Protein AF-A0A957A654-F1 (afdb_monomer)

Foldseek 3Di:
DDPPDDDPVVVLVVVVVVVVVCCVPVVVVVCVPPNDPDPWDADLPGTDDPDDDVNNCVVPDCCQQPNADCDPLRLVHVDRCAVVVPDDQPEDADFFAALQVLLVVVVVCVVVPRQAYEFDEWLCVQQVHACPDPVNPPTARHGGYHDDDLVRLLNNCPPPQQLRHEYEYAHEQCQVVVVVSNQVSNVVVVDFLQSGAYEYANQQVCCVVFNVRHHDDPVVSLLSLLVQLLCCLPGRQNYQSHAQELARVVLRPDGLVVSLVSSVVSVVSSLVSNVVVVGDLLRSLLRHAYEHEDEPPNVVSSSSVSCSSNVQLCCCCVVVVHPRSSSSGHHYDYDYRPSPDD

Secondary structure (DSSP, 8-state):
----PPPHHHHHHHHHHHHHHHIIIIIHHHHTTS--SSS-EE-SSSEE-S---GGGGTT--IIIII--TTSTT-TT-SSSSGGGTSPPP----B--BSHHHHHHHHHHHHHTT--SEEEEB-HHHHHT--TTSGGGTTTTTTSSB---SHHHHHHHTTT--TTTS-EEEE--TTHHHHHHHHHHHHHHTT--TTT--EEE----HHIIIII----S-HHHHHHHHHHHHHHHHHH-TTEE-EEEESHHHHHTT--HHHHHHHHHHHHHHHHHHHHHTT--HHHHGGGEEEEEEE-S-HHHHHHHHHHHHHHHHHHHHHHH----HHHH--EEEEEE-GGG--

Structure (mmCIF, N/CA/C/O backbone):
data_AF-A0A957A654-F1
#
_entry.id   AF-A0A957A654-F1
#
loop_
_atom_site.group_PDB
_atom_site.id
_atom_site.type_symbol
_atom_site.label_atom_id
_atom_site.label_alt_id
_atom_site.label_comp_id
_atom_site.label_asym_id
_atom_site.label_entity_id
_atom_site.label_seq_id
_atom_site.pdbx_PDB_ins_code
_atom_site.Cartn_x
_atom_site.Cartn_y
_atom_site.Cartn_z
_atom_site.occupancy
_atom_site.B_iso_or_equiv
_atom_site.auth_seq_id
_atom_site.auth_comp_id
_atom_site.auth_asym_id
_atom_site.auth_atom_id
_atom_site.pdbx_PDB_model_num
ATOM 1 N N . MET A 1 1 ? 39.353 24.296 -34.343 1.00 39.38 1 MET A N 1
ATOM 2 C CA . MET A 1 1 ? 38.982 22.868 -34.296 1.00 39.38 1 MET A CA 1
ATOM 3 C C . MET A 1 1 ? 37.702 22.760 -33.491 1.00 39.38 1 MET A C 1
ATOM 5 O O . MET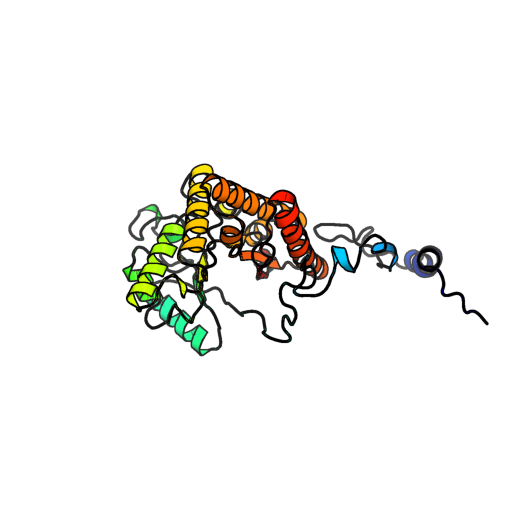 A 1 1 ? 37.747 22.714 -32.273 1.00 39.38 1 MET A O 1
ATOM 9 N N . THR A 1 2 ? 36.565 22.863 -34.168 1.00 38.88 2 THR A N 1
ATOM 10 C CA . THR A 1 2 ? 35.236 22.677 -33.587 1.00 38.88 2 THR A CA 1
ATOM 11 C C . THR A 1 2 ? 34.959 21.181 -33.550 1.00 38.88 2 THR A C 1
ATOM 13 O O . THR A 1 2 ? 34.620 20.579 -34.566 1.00 38.88 2 THR A O 1
ATOM 16 N N . THR A 1 3 ? 35.175 20.565 -32.391 1.00 43.47 3 THR A N 1
ATOM 17 C CA . THR A 1 3 ? 34.647 19.234 -32.091 1.00 43.47 3 THR A CA 1
ATOM 18 C C . THR A 1 3 ? 33.130 19.331 -32.166 1.00 43.47 3 THR A C 1
ATOM 20 O O . THR A 1 3 ? 32.486 19.929 -31.309 1.00 43.47 3 THR A O 1
ATOM 23 N N . THR A 1 4 ? 32.571 18.835 -33.262 1.00 50.03 4 THR A N 1
ATOM 24 C CA . THR A 1 4 ? 31.137 18.634 -33.412 1.00 50.03 4 THR A CA 1
ATOM 25 C C . THR A 1 4 ? 30.768 17.492 -32.480 1.00 50.03 4 THR A C 1
ATOM 27 O O . THR A 1 4 ? 31.005 16.329 -32.796 1.00 50.03 4 THR A O 1
ATOM 30 N N . GLU A 1 5 ? 30.253 17.820 -31.296 1.00 48.91 5 GLU A N 1
ATOM 31 C CA . GLU A 1 5 ? 29.549 16.828 -30.488 1.00 48.91 5 GLU A CA 1
ATOM 32 C C . GLU A 1 5 ? 28.456 16.202 -31.370 1.00 48.91 5 GLU A C 1
ATOM 34 O O . GLU A 1 5 ? 27.729 16.935 -32.062 1.00 48.91 5 GLU A O 1
ATOM 39 N N . PRO A 1 6 ? 28.369 14.863 -31.440 1.00 47.62 6 PRO A N 1
ATOM 40 C CA . PRO A 1 6 ? 27.338 14.223 -32.229 1.00 47.62 6 PRO A CA 1
ATOM 41 C C . PRO A 1 6 ? 25.979 14.668 -31.692 1.00 47.62 6 PRO A C 1
ATOM 43 O O . PRO A 1 6 ? 25.720 14.641 -30.491 1.00 47.62 6 PRO A O 1
ATOM 46 N N . ARG A 1 7 ? 25.096 15.110 -32.595 1.00 55.88 7 ARG A N 1
ATOM 47 C CA . ARG A 1 7 ? 23.704 15.384 -32.228 1.00 55.88 7 ARG A CA 1
ATOM 48 C C . ARG A 1 7 ? 23.108 14.091 -31.650 1.00 55.88 7 ARG A C 1
ATOM 50 O O . ARG A 1 7 ? 23.376 13.040 -32.230 1.00 55.88 7 ARG A O 1
ATOM 57 N N . PRO A 1 8 ? 22.255 14.150 -30.612 1.00 57.72 8 PRO A N 1
ATOM 58 C CA . PRO A 1 8 ? 21.739 12.967 -29.911 1.00 57.72 8 PRO A CA 1
ATOM 59 C C . PRO A 1 8 ? 21.150 11.872 -30.818 1.00 57.72 8 PRO A C 1
ATOM 61 O O . PRO A 1 8 ? 21.271 10.690 -30.516 1.00 57.72 8 PRO A O 1
ATOM 64 N N . GLY A 1 9 ? 20.561 12.244 -31.964 1.00 62.59 9 GLY A N 1
ATOM 65 C CA . GLY A 1 9 ? 20.041 11.281 -32.944 1.00 62.59 9 GLY A CA 1
ATOM 66 C C . GLY A 1 9 ? 21.114 10.398 -33.597 1.00 62.59 9 GLY A C 1
ATOM 67 O O . GLY A 1 9 ? 20.866 9.227 -33.842 1.00 62.59 9 GLY A O 1
ATOM 68 N N . ASN A 1 10 ? 22.326 10.920 -33.802 1.00 79.25 10 ASN A N 1
ATOM 69 C CA . ASN A 1 10 ? 23.420 10.194 -34.456 1.00 79.25 10 ASN A CA 1
ATOM 70 C C . ASN A 1 10 ? 24.033 9.117 -33.537 1.00 79.25 10 ASN A C 1
ATOM 72 O O . ASN A 1 10 ? 24.479 8.074 -34.000 1.00 79.25 10 ASN A O 1
ATOM 76 N N . GLU A 1 11 ? 24.039 9.343 -32.220 1.00 89.81 11 GLU A N 1
ATOM 77 C CA . GLU A 1 11 ? 24.553 8.360 -31.257 1.00 89.81 11 GLU A CA 1
ATOM 78 C C . GLU A 1 11 ? 23.588 7.180 -31.075 1.00 89.81 11 GLU A C 1
ATOM 80 O O . GLU A 1 11 ? 24.022 6.031 -31.079 1.00 89.81 11 GLU A O 1
ATOM 85 N N . LEU A 1 12 ? 22.278 7.440 -30.983 1.00 92.38 12 LEU A N 1
ATOM 86 C CA . LEU A 1 12 ? 21.272 6.377 -30.878 1.00 92.38 12 LEU A CA 1
ATOM 87 C C . LEU A 1 12 ? 21.239 5.487 -32.127 1.00 92.38 12 LEU A C 1
ATOM 89 O O . LEU A 1 12 ? 21.164 4.267 -32.002 1.00 92.38 12 LEU A O 1
ATOM 93 N N . GLU A 1 13 ? 21.350 6.076 -33.319 1.00 93.19 13 GLU A N 1
ATOM 94 C CA . GLU A 1 13 ? 21.457 5.322 -34.574 1.00 93.19 13 GLU A CA 1
ATOM 95 C C . GLU A 1 13 ? 22.725 4.454 -34.612 1.00 93.19 13 GLU A C 1
ATOM 97 O O . GLU A 1 13 ? 22.664 3.283 -34.995 1.00 93.19 13 GLU A O 1
ATOM 102 N N . ALA A 1 14 ? 23.866 4.986 -34.159 1.00 94.81 14 ALA A N 1
ATOM 103 C CA . ALA A 1 14 ? 25.113 4.228 -34.074 1.00 94.81 14 ALA A CA 1
ATOM 104 C C . ALA A 1 14 ? 25.025 3.061 -33.074 1.00 94.81 14 ALA A C 1
ATOM 106 O O . ALA A 1 14 ? 25.512 1.967 -33.364 1.00 94.81 14 ALA A O 1
ATOM 107 N N . ILE A 1 15 ? 24.378 3.269 -31.920 1.00 95.94 15 ILE A N 1
ATOM 108 C CA . ILE A 1 15 ? 24.124 2.216 -30.926 1.00 95.94 15 ILE A CA 1
ATOM 109 C C . ILE A 1 15 ? 23.234 1.124 -31.520 1.00 95.94 15 ILE A C 1
ATOM 111 O O . ILE A 1 15 ? 23.585 -0.049 -31.410 1.00 95.94 15 ILE A O 1
ATOM 115 N N . ALA A 1 16 ? 22.138 1.493 -32.187 1.00 94.38 16 ALA A N 1
ATOM 116 C CA . ALA A 1 16 ? 21.227 0.534 -32.808 1.00 94.38 16 ALA A CA 1
ATOM 117 C C . ALA A 1 16 ? 21.938 -0.308 -33.883 1.00 94.38 16 ALA A C 1
ATOM 119 O O . ALA A 1 16 ? 21.802 -1.532 -33.917 1.00 94.38 16 ALA A O 1
ATOM 120 N N . ALA A 1 17 ? 22.770 0.323 -34.720 1.00 95.88 17 ALA A N 1
ATOM 121 C CA . ALA A 1 17 ? 23.569 -0.381 -35.722 1.00 95.88 17 ALA A CA 1
ATOM 122 C C . ALA A 1 17 ? 24.593 -1.339 -35.086 1.00 95.88 17 ALA A C 1
ATOM 124 O O . ALA A 1 17 ? 24.733 -2.480 -35.529 1.00 95.88 17 ALA A O 1
ATOM 125 N N . ALA A 1 18 ? 25.285 -0.907 -34.027 1.00 96.88 18 ALA A N 1
ATOM 126 C CA . ALA A 1 18 ? 26.242 -1.744 -33.306 1.00 96.88 18 ALA A CA 1
ATOM 127 C C . ALA A 1 18 ? 25.560 -2.919 -32.580 1.00 96.88 18 ALA A C 1
ATOM 129 O O . ALA A 1 18 ? 26.094 -4.029 -32.570 1.00 96.88 18 ALA A O 1
ATOM 130 N N . HIS A 1 19 ? 24.376 -2.692 -32.005 1.00 96.81 19 HIS A N 1
ATOM 131 C CA . HIS A 1 19 ? 23.562 -3.721 -31.363 1.00 96.81 19 HIS A CA 1
ATOM 132 C C . HIS A 1 19 ? 23.132 -4.793 -32.376 1.00 96.81 19 HIS A C 1
ATOM 134 O O . HIS A 1 19 ? 23.358 -5.980 -32.137 1.00 96.81 19 HIS A O 1
ATOM 140 N N . GLN A 1 20 ? 22.628 -4.382 -33.545 1.00 97.12 20 GLN A N 1
ATOM 141 C CA . GLN A 1 20 ? 22.274 -5.302 -34.629 1.00 97.12 20 GLN A CA 1
ATOM 142 C C . GLN A 1 20 ? 23.495 -6.084 -35.137 1.00 97.12 20 GLN A C 1
ATOM 144 O O . GLN A 1 20 ? 23.440 -7.304 -35.276 1.00 97.12 20 GLN A O 1
ATOM 149 N N . GLN A 1 21 ? 24.634 -5.414 -35.339 1.00 98.00 21 GLN A N 1
ATOM 150 C CA . GLN A 1 21 ? 25.871 -6.085 -35.744 1.00 98.00 21 GLN A CA 1
ATOM 151 C C . GLN A 1 21 ? 26.318 -7.135 -34.716 1.00 98.00 21 GLN A C 1
ATOM 153 O O . GLN A 1 21 ? 26.810 -8.200 -35.092 1.00 98.00 21 GLN A O 1
ATOM 158 N N . TRP A 1 22 ? 26.176 -6.856 -33.420 1.00 98.06 22 TRP A N 1
ATOM 159 C CA . TRP A 1 22 ? 26.502 -7.803 -32.354 1.00 98.06 22 TRP A CA 1
ATOM 160 C C . TRP A 1 22 ? 25.575 -9.030 -32.357 1.00 98.06 22 TRP A C 1
ATOM 162 O O . TRP A 1 22 ? 26.076 -10.153 -32.222 1.00 98.06 22 TRP A O 1
ATOM 172 N N . GLU A 1 23 ? 24.270 -8.835 -32.575 1.00 97.50 23 GLU A N 1
ATOM 173 C CA . GLU A 1 23 ? 23.291 -9.921 -32.745 1.00 97.50 23 GLU A CA 1
ATOM 174 C C . GLU A 1 23 ? 23.656 -10.816 -33.947 1.00 97.50 23 GLU A C 1
ATOM 176 O O . GLU A 1 23 ? 23.803 -12.036 -33.810 1.00 97.50 23 GLU A O 1
ATOM 181 N N . ASP A 1 24 ? 23.932 -10.210 -35.105 1.00 97.94 24 ASP A N 1
ATOM 182 C CA . ASP A 1 24 ? 24.222 -10.929 -36.354 1.00 97.94 24 ASP A CA 1
ATOM 183 C C . ASP A 1 24 ? 25.589 -11.633 -36.363 1.00 97.94 24 ASP A C 1
ATOM 185 O O . ASP A 1 24 ? 25.839 -12.520 -37.184 1.00 97.94 24 ASP A O 1
ATOM 189 N N . THR A 1 25 ? 26.498 -11.251 -35.462 1.00 97.88 25 THR A N 1
ATOM 190 C CA . THR A 1 25 ? 27.862 -11.795 -35.414 1.00 97.88 25 THR A CA 1
ATOM 191 C C . THR A 1 25 ? 28.108 -12.622 -34.158 1.00 97.88 25 THR A C 1
ATOM 193 O O . THR A 1 25 ? 28.104 -13.855 -34.201 1.00 97.88 25 THR A O 1
ATOM 196 N N . ALA A 1 26 ? 28.361 -11.964 -33.029 1.00 97.44 26 ALA A N 1
ATOM 197 C CA . ALA A 1 26 ? 28.778 -12.607 -31.794 1.00 97.44 26 ALA A CA 1
ATOM 198 C C . ALA A 1 26 ? 27.686 -13.531 -31.242 1.00 97.44 26 ALA A C 1
ATOM 200 O O . ALA A 1 26 ? 27.992 -14.668 -30.875 1.00 97.44 26 ALA A O 1
ATOM 201 N N . VAL A 1 27 ? 26.429 -13.075 -31.226 1.00 97.31 27 VAL A N 1
ATOM 202 C CA . VAL A 1 27 ? 25.304 -13.867 -30.712 1.00 97.31 27 VAL A CA 1
ATOM 203 C C . VAL A 1 27 ? 24.992 -15.031 -31.647 1.00 97.31 27 VAL A C 1
ATOM 205 O O . VAL A 1 27 ? 25.008 -16.177 -31.196 1.00 97.31 27 VAL A O 1
ATOM 208 N N . ALA A 1 28 ? 24.801 -14.777 -32.946 1.00 97.44 28 ALA A N 1
ATOM 209 C CA . ALA A 1 28 ? 24.524 -15.822 -33.934 1.00 97.44 28 ALA A CA 1
ATOM 210 C C . ALA A 1 28 ? 25.573 -16.952 -33.914 1.00 97.44 28 ALA A C 1
ATOM 212 O O . ALA A 1 28 ? 25.223 -18.137 -33.923 1.00 97.44 28 ALA A O 1
ATOM 213 N N . LYS A 1 29 ? 26.865 -16.606 -33.795 1.00 97.88 29 LYS A N 1
ATOM 214 C CA . LYS A 1 29 ? 27.962 -17.582 -33.675 1.00 97.88 29 LYS A CA 1
ATOM 215 C C . LYS A 1 29 ? 27.817 -18.486 -32.448 1.00 97.88 29 LYS A C 1
ATOM 217 O O . LYS A 1 29 ? 28.121 -19.676 -32.533 1.00 97.88 29 LYS A O 1
ATOM 222 N N . VAL A 1 30 ? 27.404 -17.936 -31.306 1.00 97.50 30 VAL A N 1
ATOM 223 C CA . VAL A 1 30 ? 27.207 -18.715 -30.075 1.00 97.50 30 VAL A CA 1
ATOM 224 C C . VAL A 1 30 ? 25.945 -19.565 -30.178 1.00 97.50 30 VAL A C 1
ATOM 226 O O . VAL A 1 30 ? 26.021 -20.759 -29.893 1.00 97.50 30 VAL A O 1
ATOM 229 N N . LEU A 1 31 ? 24.829 -19.002 -30.652 1.00 97.31 31 LEU A N 1
ATOM 230 C CA . LEU A 1 31 ? 23.548 -19.706 -30.788 1.00 97.31 31 LEU A CA 1
ATOM 231 C C . LEU A 1 31 ? 23.626 -20.916 -31.724 1.00 97.31 31 LEU A C 1
ATOM 233 O O . LEU A 1 31 ? 22.998 -21.936 -31.448 1.00 97.31 31 LEU A O 1
ATOM 237 N N . ALA A 1 32 ? 24.444 -20.846 -32.779 1.00 96.75 32 ALA A N 1
ATOM 238 C CA . ALA A 1 32 ? 24.682 -21.974 -33.682 1.00 96.75 32 ALA A CA 1
ATOM 239 C C . ALA A 1 32 ? 25.312 -23.195 -32.982 1.00 96.75 32 ALA A C 1
ATOM 241 O O . ALA A 1 32 ? 25.159 -24.323 -33.447 1.00 96.75 32 ALA A O 1
ATOM 242 N N . ARG A 1 33 ? 26.031 -22.982 -31.871 1.00 97.44 33 ARG A N 1
ATOM 243 C CA . ARG A 1 33 ? 26.665 -24.049 -31.083 1.00 97.44 33 ARG A CA 1
ATOM 244 C C . ARG A 1 33 ? 25.883 -24.388 -29.816 1.00 97.44 33 ARG A C 1
ATOM 246 O O . ARG A 1 33 ? 25.818 -25.555 -29.438 1.00 97.44 33 ARG A O 1
ATOM 253 N N . PHE A 1 34 ? 25.334 -23.378 -29.152 1.00 97.00 34 PHE A N 1
ATOM 254 C CA . PHE A 1 34 ? 24.625 -23.485 -27.884 1.00 97.00 34 PHE A CA 1
ATOM 255 C C . PHE A 1 34 ? 23.354 -22.629 -27.949 1.00 97.00 34 PHE A C 1
ATOM 257 O O . PHE A 1 34 ? 23.431 -21.421 -27.709 1.00 97.00 34 PHE A O 1
ATOM 264 N N . PRO A 1 35 ? 22.191 -23.221 -28.277 1.00 95.94 35 PRO A N 1
ATOM 265 C CA . PRO A 1 35 ? 20.940 -22.480 -28.274 1.00 95.94 35 PRO A CA 1
ATOM 266 C C . PRO A 1 35 ? 20.588 -22.022 -26.856 1.00 95.94 35 PRO A C 1
ATOM 268 O O . PRO A 1 35 ? 20.995 -22.622 -25.855 1.00 95.94 35 PRO A O 1
ATOM 271 N N . GLU A 1 36 ? 19.798 -20.958 -26.764 1.00 97.12 36 GLU A N 1
ATOM 272 C CA . GLU A 1 36 ? 19.261 -20.512 -25.485 1.00 97.12 36 GLU A CA 1
ATOM 273 C C . GLU A 1 36 ? 18.302 -21.542 -24.881 1.00 97.12 36 GLU A C 1
ATOM 275 O O . GLU A 1 36 ? 17.656 -22.330 -25.569 1.00 97.12 36 GLU A O 1
ATOM 280 N N . ARG A 1 37 ? 18.180 -21.507 -23.550 1.00 97.44 37 ARG A N 1
ATOM 281 C CA . ARG A 1 37 ? 17.336 -22.444 -22.787 1.00 97.44 37 ARG A CA 1
ATOM 282 C C . ARG A 1 37 ? 15.846 -22.329 -23.115 1.00 97.44 37 ARG A C 1
ATOM 284 O O . ARG A 1 37 ? 15.086 -23.243 -22.812 1.00 97.44 37 ARG A O 1
ATOM 291 N N . LYS A 1 38 ? 15.423 -21.185 -23.650 1.00 96.38 38 LYS A N 1
ATOM 292 C CA . LYS A 1 38 ? 14.058 -20.894 -24.083 1.00 96.38 38 LYS A CA 1
ATOM 293 C C . LYS A 1 38 ? 14.133 -20.060 -25.353 1.00 96.38 38 LYS A C 1
ATOM 295 O O . LYS A 1 38 ? 15.051 -19.261 -25.490 1.00 96.38 38 LYS A O 1
ATOM 300 N N . ALA A 1 39 ? 13.140 -20.209 -26.227 1.00 92.31 39 ALA A N 1
ATOM 301 C CA . ALA A 1 39 ? 12.992 -19.343 -27.396 1.00 92.31 39 ALA A CA 1
ATOM 302 C C . ALA A 1 39 ? 12.662 -17.890 -27.003 1.00 92.31 39 ALA A C 1
ATOM 304 O O . ALA A 1 39 ? 13.026 -16.960 -27.711 1.00 92.31 39 ALA A O 1
ATOM 305 N N . GLN A 1 40 ? 11.990 -17.706 -25.863 1.00 93.62 40 GLN A N 1
ATOM 306 C CA . GLN A 1 40 ? 11.603 -16.409 -25.324 1.00 93.62 40 GLN A CA 1
ATOM 307 C C . GLN A 1 40 ? 11.723 -16.428 -23.799 1.00 93.62 40 GLN A C 1
ATOM 309 O O . GLN A 1 40 ? 11.351 -17.402 -23.135 1.00 93.62 40 GLN A O 1
ATOM 314 N N . PHE A 1 41 ? 12.276 -15.354 -23.244 1.00 95.06 41 PHE A N 1
ATOM 315 C CA . PHE A 1 41 ? 12.309 -15.109 -21.807 1.00 95.06 41 PHE A CA 1
ATOM 316 C C . PHE A 1 41 ? 11.233 -14.084 -21.471 1.00 95.06 41 PHE A C 1
ATOM 318 O O . PHE A 1 41 ? 11.071 -13.103 -22.187 1.00 95.06 41 PHE A O 1
ATOM 325 N N . GLU A 1 42 ? 10.486 -14.311 -20.395 1.00 92.19 42 GLU A N 1
ATOM 326 C CA . GLU A 1 42 ? 9.331 -13.487 -20.035 1.00 92.19 42 GLU A CA 1
ATOM 327 C C . GLU A 1 42 ? 9.302 -13.254 -18.526 1.00 92.19 42 GLU A C 1
ATOM 329 O O . GLU A 1 42 ? 9.717 -14.115 -17.741 1.00 92.19 42 GLU A O 1
ATOM 334 N N . SER A 1 43 ? 8.821 -12.078 -18.129 1.00 88.81 43 SER A N 1
ATOM 335 C CA . SER A 1 43 ? 8.314 -11.830 -16.781 1.00 88.81 43 SER A CA 1
ATOM 336 C C . SER A 1 43 ? 6.810 -12.118 -16.736 1.00 88.81 43 SER A C 1
ATOM 338 O O . SER A 1 43 ? 6.222 -12.510 -17.743 1.00 88.81 43 SER A O 1
ATOM 340 N N . SER A 1 44 ? 6.153 -11.890 -15.593 1.00 85.62 44 SER A N 1
ATOM 341 C CA . SER A 1 44 ? 4.696 -12.072 -15.510 1.00 85.62 44 SER A CA 1
ATOM 342 C C . SER A 1 44 ? 3.890 -11.038 -16.314 1.00 85.62 44 SER A C 1
ATOM 344 O O . SER A 1 44 ? 2.691 -11.221 -16.508 1.00 85.62 44 SER A O 1
ATOM 346 N N . SER A 1 45 ? 4.531 -9.961 -16.781 1.00 84.00 45 SER A N 1
ATOM 347 C CA . SER A 1 45 ? 3.878 -8.846 -17.482 1.00 84.00 45 SER A CA 1
ATOM 348 C C . SER A 1 45 ? 4.363 -8.626 -18.913 1.00 84.00 45 SER A C 1
ATOM 350 O O . SER A 1 45 ? 3.628 -8.019 -19.688 1.00 84.00 45 SER A O 1
ATOM 352 N N . ALA A 1 46 ? 5.587 -9.037 -19.270 1.00 86.62 46 ALA A N 1
ATOM 353 C CA . ALA A 1 46 ? 6.129 -8.773 -20.602 1.00 86.62 46 ALA A CA 1
ATOM 354 C C . ALA A 1 46 ? 7.291 -9.703 -21.006 1.00 86.62 46 ALA A C 1
ATOM 356 O O . ALA A 1 46 ? 8.082 -10.124 -20.150 1.00 86.62 46 ALA A O 1
ATOM 357 N N . PRO A 1 47 ? 7.479 -9.931 -22.320 1.00 92.50 47 PRO A N 1
ATOM 358 C CA . PRO A 1 47 ? 8.713 -10.488 -22.866 1.00 92.50 47 PRO A CA 1
ATOM 359 C C . PRO A 1 47 ? 9.944 -9.654 -22.494 1.00 92.50 47 PRO A C 1
ATOM 361 O O . PRO A 1 47 ? 9.878 -8.428 -22.414 1.00 92.50 47 PRO A O 1
ATOM 364 N N . GLN A 1 48 ? 11.074 -10.325 -22.288 1.00 94.25 48 GLN A N 1
ATOM 365 C CA . GLN A 1 48 ? 12.352 -9.725 -21.913 1.00 94.25 48 GLN A CA 1
ATOM 366 C C . GLN A 1 48 ? 13.358 -9.875 -23.054 1.00 94.25 48 GLN A C 1
ATOM 368 O O . GLN A 1 48 ? 13.565 -10.976 -23.568 1.00 94.25 48 GLN A O 1
ATOM 373 N N . LYS A 1 49 ? 14.004 -8.767 -23.433 1.00 95.12 49 LYS A N 1
ATOM 374 C CA . LYS A 1 49 ? 15.109 -8.785 -24.401 1.00 95.12 49 LYS A CA 1
ATOM 375 C C . LYS A 1 49 ? 16.362 -9.400 -23.774 1.00 95.12 49 LYS A C 1
ATOM 377 O O . LYS A 1 49 ? 16.537 -9.371 -22.556 1.00 95.12 49 LYS A O 1
ATOM 382 N N . ARG A 1 50 ? 17.267 -9.904 -24.618 1.00 95.06 50 ARG A N 1
ATOM 383 C CA . ARG A 1 50 ? 18.591 -10.386 -24.192 1.00 95.06 50 ARG A CA 1
ATOM 384 C C . ARG A 1 50 ? 19.418 -9.278 -23.539 1.00 95.06 50 ARG A C 1
ATOM 386 O O . ARG A 1 50 ? 20.069 -9.513 -22.524 1.00 95.06 50 ARG A O 1
ATOM 393 N N . VAL A 1 51 ? 19.376 -8.082 -24.120 1.00 95.94 51 VAL A N 1
ATOM 394 C CA . VAL A 1 51 ? 20.030 -6.873 -23.621 1.00 95.94 51 VAL A CA 1
ATOM 395 C C . VAL A 1 51 ? 19.127 -5.668 -23.881 1.00 95.94 51 VAL A C 1
ATOM 397 O O . VAL A 1 51 ? 18.376 -5.657 -24.856 1.00 95.94 51 VAL A O 1
ATOM 400 N N . TYR A 1 52 ? 19.185 -4.686 -22.983 1.00 96.06 52 TYR A N 1
ATOM 401 C CA . TYR A 1 52 ? 18.550 -3.383 -23.162 1.00 96.06 52 TYR A CA 1
ATOM 402 C C . TYR A 1 52 ? 19.638 -2.327 -23.380 1.00 96.06 52 TYR A C 1
ATOM 404 O O . TYR A 1 52 ? 20.637 -2.316 -22.654 1.00 96.06 52 TYR A O 1
ATOM 412 N N . THR A 1 53 ? 19.451 -1.447 -24.358 1.00 96.25 53 THR A N 1
ATOM 413 C CA . THR A 1 53 ? 20.377 -0.364 -24.720 1.00 96.25 53 THR A CA 1
ATOM 414 C C . THR A 1 53 ? 19.696 1.001 -24.524 1.00 96.25 53 THR A C 1
ATOM 416 O O . THR A 1 53 ? 18.498 1.064 -24.230 1.00 96.25 53 THR A O 1
ATOM 419 N N . PRO A 1 54 ? 20.414 2.131 -24.673 1.00 95.56 54 PRO A N 1
ATOM 420 C CA . PRO A 1 54 ? 19.790 3.454 -24.671 1.00 95.56 54 PRO A CA 1
ATOM 421 C C . PRO A 1 54 ? 18.610 3.611 -25.649 1.00 95.56 54 PRO A C 1
ATOM 423 O O . PRO A 1 54 ? 17.704 4.395 -25.359 1.00 95.56 54 PRO A O 1
ATOM 426 N N . GLU A 1 55 ? 18.564 2.835 -26.743 1.00 93.75 55 GLU A N 1
ATOM 427 C CA . GLU A 1 55 ? 17.452 2.834 -27.709 1.00 93.75 55 GLU A CA 1
ATOM 428 C C . GLU A 1 55 ? 16.107 2.490 -27.048 1.00 93.75 55 GLU A C 1
ATOM 430 O O . GLU A 1 55 ? 15.082 3.098 -27.355 1.00 93.75 55 GLU A O 1
ATOM 435 N N . ASP A 1 56 ? 16.119 1.593 -26.058 1.00 94.81 56 ASP A N 1
ATOM 436 C CA . ASP A 1 56 ? 14.924 1.097 -25.370 1.00 94.81 56 ASP A CA 1
ATOM 437 C C . ASP A 1 56 ? 14.280 2.139 -24.457 1.00 94.81 56 ASP A C 1
ATOM 439 O O . ASP A 1 56 ? 13.148 1.979 -23.998 1.00 94.81 56 ASP A O 1
ATOM 443 N N . THR A 1 57 ? 15.009 3.216 -24.174 1.00 94.56 57 THR A N 1
ATOM 444 C CA . THR A 1 57 ? 14.552 4.322 -23.332 1.00 94.56 57 THR A CA 1
ATOM 445 C C . THR A 1 57 ? 14.540 5.657 -24.066 1.00 94.56 57 THR A C 1
ATOM 447 O O . THR A 1 57 ? 14.295 6.682 -23.438 1.00 94.56 57 THR A O 1
ATOM 450 N N . ALA A 1 58 ? 14.753 5.662 -25.387 1.00 92.75 58 ALA A N 1
ATOM 451 C CA . ALA A 1 58 ? 14.863 6.885 -26.182 1.00 92.75 58 ALA A CA 1
ATOM 452 C C . ALA A 1 58 ? 13.601 7.767 -26.122 1.00 92.75 58 ALA A C 1
ATOM 454 O O . ALA A 1 58 ? 13.695 8.988 -26.213 1.00 92.75 58 ALA A O 1
ATOM 455 N N . SER A 1 59 ? 12.424 7.163 -25.930 1.00 92.69 59 SER A N 1
ATOM 456 C CA . SER A 1 59 ? 11.152 7.882 -25.788 1.00 92.69 59 SER A CA 1
ATOM 457 C C . SER A 1 59 ? 10.845 8.339 -24.357 1.00 92.69 59 SER A C 1
ATOM 459 O O . SER A 1 59 ? 9.789 8.921 -24.128 1.00 92.69 59 SER A O 1
ATOM 461 N N . VAL A 1 60 ? 11.698 8.029 -23.375 1.00 94.44 60 VAL A N 1
ATOM 462 C CA . VAL A 1 60 ? 11.466 8.366 -21.965 1.00 94.44 60 VAL A CA 1
ATOM 463 C C . VAL A 1 60 ? 12.077 9.727 -21.657 1.00 94.44 60 VAL A C 1
ATOM 465 O O . VAL A 1 60 ? 13.295 9.903 -21.697 1.00 94.44 60 VAL A O 1
ATOM 468 N N . SER A 1 61 ? 11.240 10.685 -21.269 1.00 95.81 61 SER A N 1
ATOM 469 C CA . SER A 1 61 ? 11.691 12.012 -20.858 1.00 95.81 61 SER A CA 1
ATOM 470 C C . SER A 1 61 ? 12.245 11.948 -19.437 1.00 95.81 61 SER A C 1
ATOM 472 O O . SER A 1 61 ? 11.508 11.708 -18.478 1.00 95.81 61 SER A O 1
ATOM 474 N N . TYR A 1 62 ? 13.557 12.152 -19.255 1.00 95.69 62 TYR A N 1
ATOM 475 C CA . TYR A 1 62 ? 14.149 12.057 -17.915 1.00 95.69 62 TYR A CA 1
ATOM 476 C C . TYR A 1 62 ? 13.499 13.046 -16.944 1.00 95.69 62 TYR A C 1
ATOM 478 O O . TYR A 1 62 ? 13.168 12.660 -15.828 1.00 95.69 62 TYR A O 1
ATOM 486 N N . LEU A 1 63 ? 13.286 14.301 -17.347 1.00 96.62 63 LEU A N 1
ATOM 487 C CA . LEU A 1 63 ? 12.739 15.321 -16.450 1.00 96.62 63 LEU A CA 1
ATOM 488 C C . LEU A 1 63 ? 11.239 15.136 -16.176 1.00 96.62 63 LEU A C 1
ATOM 490 O O . LEU A 1 63 ? 10.808 15.410 -15.060 1.00 96.62 63 LEU A O 1
ATOM 494 N N . GLU A 1 64 ? 10.458 14.629 -17.134 1.00 95.44 64 GLU A N 1
ATOM 495 C CA . GLU A 1 64 ? 8.994 14.529 -16.996 1.00 95.44 64 GLU A CA 1
ATOM 496 C C . GLU A 1 64 ? 8.518 13.154 -16.496 1.00 95.44 64 GLU A C 1
ATOM 498 O O . GLU A 1 64 ? 7.512 13.053 -15.788 1.00 95.44 64 GLU A O 1
ATOM 503 N N . ASP A 1 65 ? 9.222 12.075 -16.852 1.00 96.00 65 ASP A N 1
ATOM 504 C CA . ASP A 1 65 ? 8.816 10.699 -16.550 1.00 96.00 65 ASP A CA 1
ATOM 505 C C . ASP A 1 65 ? 9.627 10.060 -15.418 1.00 96.00 65 ASP A C 1
ATOM 507 O O . ASP A 1 65 ? 9.165 9.095 -14.798 1.00 96.00 65 ASP A O 1
ATOM 511 N N . ILE A 1 66 ? 10.850 10.527 -15.155 1.00 97.44 66 ILE A N 1
ATOM 512 C CA . ILE A 1 66 ? 11.746 9.939 -14.146 1.00 97.44 66 ILE A CA 1
ATOM 513 C C . ILE A 1 66 ? 11.942 10.903 -12.972 1.00 97.44 66 ILE A C 1
ATOM 515 O O . ILE A 1 66 ? 11.642 10.541 -11.833 1.00 97.44 66 ILE A O 1
ATOM 519 N N . GLY A 1 67 ? 12.433 12.106 -13.250 1.00 96.62 67 GLY A N 1
ATOM 520 C CA . GLY A 1 67 ? 12.671 13.176 -12.293 1.00 96.62 67 GLY A CA 1
ATOM 521 C C . GLY A 1 67 ? 13.667 12.828 -11.184 1.00 96.62 67 GLY A C 1
ATOM 522 O O . GLY A 1 67 ? 14.465 11.883 -11.260 1.00 96.62 67 GLY A O 1
ATOM 523 N N . PHE A 1 68 ? 13.597 13.616 -10.114 1.00 98.31 68 PHE A N 1
ATOM 524 C CA . PHE A 1 68 ? 14.372 13.441 -8.888 1.00 98.31 68 PHE A CA 1
ATOM 525 C C . PHE A 1 68 ? 13.485 12.886 -7.758 1.00 98.31 68 PHE A C 1
ATOM 527 O O . PHE A 1 68 ? 12.269 13.086 -7.767 1.00 98.31 68 PHE A O 1
ATOM 534 N N . PRO A 1 69 ? 14.049 12.151 -6.781 1.00 98.19 69 PRO A N 1
ATOM 535 C CA . PRO A 1 69 ? 13.270 11.665 -5.643 1.00 98.19 69 PRO A CA 1
ATOM 536 C C . PRO A 1 69 ? 12.668 12.838 -4.850 1.00 98.19 69 PRO A C 1
ATOM 538 O O . PRO A 1 69 ? 13.300 13.880 -4.690 1.00 98.19 69 PRO A O 1
ATOM 541 N N . GLY A 1 70 ? 11.438 12.673 -4.360 1.00 97.56 70 GLY A N 1
ATOM 542 C CA . GLY A 1 70 ? 10.691 13.727 -3.665 1.00 97.56 70 GLY A CA 1
ATOM 543 C C . GLY A 1 70 ? 10.020 14.760 -4.577 1.00 97.56 70 GLY A C 1
ATOM 544 O O . GLY A 1 70 ? 9.371 15.667 -4.067 1.00 97.56 70 GLY A O 1
ATOM 545 N N . GLN A 1 71 ? 10.136 14.627 -5.902 1.00 97.75 71 GLN A N 1
ATOM 546 C CA . GLN A 1 71 ? 9.492 15.510 -6.878 1.00 97.75 71 GLN A CA 1
ATOM 547 C C . GLN A 1 71 ? 8.528 14.728 -7.764 1.00 97.75 71 GLN A C 1
ATOM 549 O O . GLN A 1 71 ? 8.756 13.549 -8.032 1.00 97.75 71 GLN A O 1
ATOM 554 N N . PHE A 1 72 ? 7.468 15.389 -8.232 1.00 97.81 72 PHE A N 1
ATOM 555 C CA . PHE A 1 72 ? 6.542 14.829 -9.215 1.00 97.81 72 PHE A CA 1
ATOM 556 C C . PHE A 1 72 ? 7.307 14.333 -10.465 1.00 97.81 72 PHE A C 1
ATOM 558 O O . PHE A 1 72 ? 8.230 15.022 -10.900 1.00 97.81 72 PHE A O 1
ATOM 565 N N . PRO A 1 73 ? 6.973 13.161 -11.049 1.00 97.81 73 PRO A N 1
ATOM 566 C CA . PRO A 1 73 ? 5.888 12.237 -10.690 1.00 97.81 73 PRO A CA 1
ATOM 567 C C . PRO A 1 73 ? 6.325 11.123 -9.709 1.00 97.81 73 PRO A C 1
ATOM 569 O O . PRO A 1 73 ? 5.790 10.019 -9.709 1.00 97.81 73 PRO A O 1
ATOM 572 N N . PHE A 1 74 ? 7.331 11.379 -8.872 1.00 98.44 74 PHE A N 1
ATOM 573 C CA . PHE A 1 74 ? 7.798 10.522 -7.772 1.00 98.44 74 PHE A CA 1
ATOM 574 C C . PHE A 1 74 ? 8.318 9.135 -8.184 1.00 98.44 74 PHE A C 1
ATOM 576 O O . PHE A 1 74 ? 8.476 8.244 -7.341 1.00 98.44 74 PHE A O 1
ATOM 583 N N . THR A 1 75 ? 8.660 8.932 -9.461 1.00 98.62 75 THR A N 1
ATOM 584 C CA . THR A 1 75 ? 9.161 7.653 -9.996 1.00 98.62 75 THR A CA 1
ATOM 585 C C . THR A 1 75 ? 10.336 7.115 -9.169 1.00 98.62 75 THR A C 1
ATOM 587 O O . THR A 1 75 ? 10.382 5.928 -8.821 1.00 98.62 75 THR A O 1
ATOM 590 N N . ARG A 1 76 ? 11.268 7.998 -8.779 1.00 98.38 76 ARG A N 1
ATOM 591 C CA . ARG A 1 76 ? 12.469 7.660 -7.989 1.00 98.38 76 ARG A CA 1
ATOM 592 C C . ARG A 1 76 ? 12.253 7.589 -6.471 1.00 98.38 76 ARG A C 1
ATOM 594 O O . ARG A 1 76 ? 13.189 7.235 -5.762 1.00 98.38 76 ARG A O 1
ATOM 601 N N . GLY A 1 77 ? 11.047 7.872 -5.980 1.00 97.88 77 GLY A N 1
ATOM 602 C CA . GLY A 1 77 ? 10.703 7.858 -4.556 1.00 97.88 77 GLY A CA 1
ATOM 603 C C . GLY A 1 77 ? 9.973 9.128 -4.123 1.00 97.88 77 GLY A C 1
ATOM 604 O O . GLY A 1 77 ? 10.104 10.172 -4.758 1.00 97.88 77 GLY A O 1
ATOM 605 N N . VAL A 1 78 ? 9.203 9.036 -3.036 1.00 96.75 78 VAL A N 1
ATOM 606 C CA . VAL A 1 78 ? 8.384 10.148 -2.510 1.00 96.75 78 VAL A CA 1
ATOM 607 C C . VAL A 1 78 ? 9.134 11.056 -1.529 1.00 96.75 78 VAL A C 1
ATOM 609 O O . VAL A 1 78 ? 8.636 12.120 -1.194 1.00 96.75 78 VAL A O 1
ATOM 612 N N . GLN A 1 79 ? 10.327 10.658 -1.074 1.00 97.12 79 GLN A N 1
ATOM 613 C CA . GLN A 1 79 ? 11.182 11.455 -0.187 1.00 97.12 79 GLN A CA 1
ATOM 614 C C . GLN A 1 79 ? 12.492 11.808 -0.898 1.00 97.12 79 GLN A C 1
ATOM 616 O O . GLN A 1 79 ? 13.045 10.939 -1.566 1.00 97.12 79 GLN A O 1
ATOM 621 N N . PRO A 1 80 ? 13.048 13.018 -0.728 1.00 97.56 80 PRO A N 1
ATOM 622 C CA . PRO A 1 80 ? 14.274 13.426 -1.421 1.00 97.56 80 PRO A CA 1
ATOM 623 C C . PRO A 1 80 ? 15.519 12.645 -0.976 1.00 97.56 80 PRO A C 1
ATOM 625 O O . PRO A 1 80 ? 16.394 12.350 -1.787 1.00 97.56 80 PRO A O 1
ATOM 628 N N . THR A 1 81 ? 15.601 12.265 0.303 1.00 97.94 81 THR A N 1
ATOM 629 C CA . THR A 1 81 ? 16.749 11.529 0.865 1.00 97.94 81 THR A CA 1
ATOM 630 C C . THR A 1 81 ? 16.503 10.027 1.005 1.00 97.94 81 THR A C 1
ATOM 632 O O . THR A 1 81 ? 17.458 9.275 1.222 1.00 97.94 81 THR A O 1
ATOM 635 N N . MET A 1 82 ? 15.248 9.578 0.853 1.00 97.75 82 MET A N 1
ATOM 636 C CA . MET A 1 82 ? 14.810 8.189 1.040 1.00 97.75 82 MET A CA 1
ATOM 637 C C . MET A 1 82 ? 15.523 7.533 2.242 1.00 97.75 82 MET A C 1
ATOM 639 O O . MET A 1 82 ? 15.584 8.091 3.340 1.00 97.75 82 MET A O 1
ATOM 643 N N . TYR A 1 83 ? 16.121 6.365 2.018 1.00 97.38 83 TYR A N 1
ATOM 644 C CA . TYR A 1 83 ? 16.716 5.530 3.053 1.00 97.38 83 TYR A CA 1
ATOM 645 C C . TYR A 1 83 ? 18.120 5.960 3.483 1.00 97.38 83 TYR A C 1
ATOM 647 O O . TYR A 1 83 ? 18.660 5.380 4.416 1.00 97.38 83 TYR A O 1
ATOM 655 N N . ARG A 1 84 ? 18.700 7.001 2.863 1.00 97.31 84 ARG A N 1
ATOM 656 C CA . ARG A 1 84 ? 19.900 7.659 3.409 1.00 97.31 84 ARG A CA 1
ATOM 657 C C . ARG A 1 84 ? 19.562 8.498 4.641 1.00 97.31 84 ARG A C 1
ATOM 659 O O . ARG A 1 84 ? 20.434 8.716 5.469 1.00 97.31 84 ARG A O 1
ATOM 666 N N . GLY A 1 85 ? 18.321 8.991 4.726 1.00 95.12 85 GLY A N 1
ATOM 667 C CA . GLY A 1 85 ? 17.818 9.732 5.881 1.00 95.12 85 GLY A CA 1
ATOM 668 C C . GLY A 1 85 ? 17.199 8.810 6.928 1.00 95.12 85 GLY A C 1
ATOM 669 O O . GLY A 1 85 ? 17.659 8.763 8.063 1.00 95.12 85 GLY A O 1
ATOM 670 N N . ARG A 1 86 ? 16.157 8.063 6.544 1.00 91.38 86 ARG A N 1
ATOM 671 C CA . ARG A 1 86 ? 15.457 7.129 7.438 1.00 91.38 86 ARG A CA 1
ATOM 672 C C . ARG A 1 86 ? 15.141 5.839 6.699 1.00 91.38 86 ARG A C 1
ATOM 674 O O . ARG A 1 86 ? 14.551 5.888 5.623 1.00 91.38 86 ARG A O 1
ATOM 681 N N . LEU A 1 87 ? 15.494 4.698 7.290 1.00 92.88 87 LEU A N 1
ATOM 682 C CA . LEU A 1 87 ? 15.110 3.385 6.769 1.00 92.88 87 LEU A CA 1
ATOM 683 C C . LEU A 1 87 ? 13.583 3.240 6.694 1.00 92.88 87 LEU A C 1
ATOM 685 O O . LEU A 1 87 ? 12.832 3.959 7.359 1.00 92.88 87 LEU A O 1
ATOM 689 N N . TRP A 1 88 ? 13.113 2.294 5.882 1.00 91.12 88 TRP A N 1
ATOM 690 C CA . TRP A 1 88 ? 11.706 1.904 5.922 1.00 91.12 88 TRP A CA 1
ATOM 691 C C . TRP A 1 88 ? 11.341 1.364 7.311 1.00 91.12 88 TRP A C 1
ATOM 693 O O . TRP A 1 88 ? 12.179 0.824 8.035 1.00 91.12 88 TRP A O 1
ATOM 703 N N . THR A 1 89 ? 10.072 1.499 7.685 1.00 86.25 89 THR A N 1
ATOM 704 C CA . THR A 1 89 ? 9.563 0.897 8.918 1.00 86.25 89 THR A CA 1
ATOM 705 C C . THR A 1 89 ? 9.563 -0.621 8.771 1.00 86.25 89 THR A C 1
ATOM 707 O O . THR A 1 89 ? 8.855 -1.162 7.922 1.00 86.25 89 THR A O 1
ATOM 710 N N . MET A 1 90 ? 10.332 -1.311 9.610 1.00 85.94 90 MET A N 1
ATOM 711 C CA . MET A 1 90 ? 10.220 -2.759 9.777 1.00 85.94 90 MET A CA 1
ATOM 712 C C . MET A 1 90 ? 9.003 -3.032 10.660 1.00 85.94 90 MET A C 1
ATOM 714 O O . MET A 1 90 ? 8.990 -2.666 11.836 1.00 85.94 90 MET A O 1
ATOM 718 N N . ARG A 1 91 ? 7.952 -3.596 10.064 1.00 84.00 91 ARG A N 1
ATOM 719 C CA . ARG A 1 91 ? 6.652 -3.798 10.707 1.00 84.00 91 ARG A CA 1
ATOM 720 C C . ARG A 1 91 ? 6.232 -5.252 10.528 1.00 84.00 91 ARG A C 1
ATOM 722 O O . ARG A 1 91 ? 5.728 -5.609 9.469 1.00 84.00 91 ARG A O 1
ATOM 729 N N . GLN A 1 92 ? 6.445 -6.063 11.561 1.00 79.88 92 GLN A N 1
ATOM 730 C CA . GLN A 1 92 ? 6.019 -7.460 11.557 1.00 79.88 92 GLN A CA 1
ATOM 731 C C . GLN A 1 92 ? 4.522 -7.556 11.837 1.00 79.88 92 GLN A C 1
ATOM 733 O O . GLN A 1 92 ? 3.997 -6.849 12.701 1.00 79.88 92 GLN A O 1
ATOM 738 N N . TYR A 1 93 ? 3.862 -8.433 11.085 1.00 75.12 93 TYR A N 1
ATOM 739 C CA . TYR A 1 93 ? 2.460 -8.780 11.261 1.00 75.12 93 TYR A CA 1
ATOM 740 C C . TYR A 1 93 ? 2.309 -9.715 12.462 1.00 75.12 93 TYR A C 1
ATOM 742 O O . TYR A 1 93 ? 2.969 -10.753 12.510 1.00 75.12 93 TYR A O 1
ATOM 750 N N . ALA A 1 94 ? 1.517 -9.315 13.459 1.00 79.25 94 ALA A N 1
ATOM 751 C CA . ALA A 1 94 ? 1.356 -10.059 14.702 1.00 79.25 94 ALA A CA 1
ATOM 752 C C . ALA A 1 94 ? -0.079 -9.956 15.246 1.00 79.25 94 ALA A C 1
ATOM 754 O O . ALA A 1 94 ? -0.756 -8.941 15.106 1.00 79.25 94 ALA A O 1
ATOM 755 N N . GLY A 1 95 ? -0.528 -11.023 15.892 1.00 74.75 95 GLY A N 1
ATOM 756 C CA . GLY A 1 95 ? -1.852 -11.134 16.495 1.00 74.75 95 GLY A CA 1
ATOM 757 C C . GLY A 1 95 ? -2.231 -12.602 16.563 1.00 74.75 95 GLY A C 1
ATOM 758 O O . GLY A 1 95 ? -2.148 -13.291 15.550 1.00 74.75 95 GLY A O 1
ATOM 759 N N . PHE A 1 96 ? -2.552 -13.085 17.757 1.00 82.19 96 PHE A N 1
ATOM 760 C CA . PHE A 1 96 ? -3.022 -14.448 17.997 1.00 82.19 96 PHE A CA 1
ATOM 761 C C . PHE A 1 96 ? -3.661 -14.510 19.385 1.00 82.19 96 PHE A C 1
ATOM 763 O O . PHE A 1 96 ? -3.162 -13.873 20.317 1.00 82.19 96 PHE A O 1
ATOM 770 N N . GLY A 1 97 ? -4.725 -15.295 19.524 1.00 90.81 97 GLY A N 1
ATOM 771 C CA . GLY A 1 97 ? -5.392 -15.520 20.799 1.00 90.81 97 GLY A CA 1
ATOM 772 C C . GLY A 1 97 ? -6.107 -14.276 21.323 1.00 90.81 97 GLY A C 1
ATOM 773 O O . GLY A 1 97 ? -6.811 -13.574 20.598 1.00 90.81 97 GLY A O 1
ATOM 774 N N . THR A 1 98 ? -5.947 -14.018 22.615 1.00 94.44 98 THR A N 1
ATOM 775 C CA . THR A 1 98 ? -6.636 -12.938 23.329 1.00 94.44 98 THR A CA 1
ATOM 776 C C . THR A 1 98 ? -5.950 -11.579 23.159 1.00 94.44 98 THR A C 1
ATOM 778 O O . THR A 1 98 ? -4.758 -11.480 22.842 1.00 94.44 98 THR A O 1
ATOM 781 N N . ALA A 1 99 ? -6.686 -10.500 23.450 1.00 96.31 99 ALA A N 1
ATOM 782 C CA . ALA A 1 99 ? -6.142 -9.140 23.477 1.00 96.31 99 ALA A CA 1
ATOM 783 C C . ALA A 1 99 ? -4.918 -9.007 24.397 1.00 96.31 99 ALA A C 1
ATOM 785 O O . ALA A 1 99 ? -3.939 -8.353 24.036 1.00 96.31 99 ALA A O 1
ATOM 786 N N . LYS A 1 100 ? -4.930 -9.687 25.550 1.00 97.38 100 LYS A N 1
ATOM 787 C CA . LYS A 1 100 ? -3.819 -9.679 26.508 1.00 97.38 100 LYS A CA 1
ATOM 788 C C . LYS A 1 100 ? -2.562 -10.357 25.952 1.00 97.38 100 LYS A C 1
ATOM 790 O O . LYS A 1 100 ? -1.483 -9.775 26.023 1.00 97.38 100 LYS A O 1
ATOM 795 N N . GLU A 1 101 ? -2.690 -11.549 25.371 1.00 95.44 101 GLU A N 1
ATOM 796 C CA . GLU A 1 101 ? -1.552 -12.272 24.774 1.00 95.44 101 GLU A CA 1
ATOM 797 C C . GLU A 1 101 ? -0.944 -11.482 23.607 1.00 95.44 101 GLU A C 1
ATOM 799 O O . GLU A 1 101 ? 0.280 -11.365 23.479 1.00 95.44 101 GLU A O 1
ATOM 804 N N . THR A 1 102 ? -1.795 -10.862 22.785 1.00 96.69 102 THR A N 1
ATOM 805 C CA . THR A 1 102 ? -1.331 -9.998 21.695 1.00 96.69 102 THR A CA 1
ATOM 806 C C . THR A 1 102 ? -0.668 -8.715 22.223 1.00 96.69 102 THR A C 1
ATOM 808 O O . THR A 1 102 ? 0.364 -8.311 21.683 1.00 96.69 102 THR A O 1
ATOM 811 N N . ASN A 1 103 ? -1.166 -8.104 23.305 1.00 97.62 103 ASN A N 1
ATOM 812 C CA . ASN A 1 103 ? -0.517 -6.956 23.955 1.00 97.62 103 ASN A CA 1
ATOM 813 C C . ASN A 1 103 ? 0.892 -7.302 24.467 1.00 97.62 103 ASN A C 1
ATOM 815 O O . ASN A 1 103 ? 1.851 -6.571 24.198 1.00 97.62 103 ASN A O 1
ATOM 819 N N . GLU A 1 104 ? 1.045 -8.438 25.154 1.00 96.56 104 GLU A N 1
ATOM 820 C CA . GLU A 1 104 ? 2.345 -8.930 25.626 1.00 96.56 104 GLU A CA 1
ATOM 821 C C . GLU A 1 104 ? 3.316 -9.123 24.451 1.00 96.56 104 GLU A C 1
ATOM 823 O O . GLU A 1 104 ? 4.479 -8.700 24.506 1.00 96.56 104 GLU A O 1
ATOM 828 N N . ARG A 1 105 ? 2.821 -9.670 23.332 1.00 94.75 105 ARG A N 1
ATOM 829 C CA . ARG A 1 105 ? 3.591 -9.795 22.090 1.00 94.75 105 ARG A CA 1
ATOM 830 C C . ARG A 1 105 ? 3.977 -8.436 21.507 1.00 94.75 105 ARG A C 1
ATOM 832 O O . ARG A 1 105 ? 5.124 -8.275 21.091 1.00 94.75 105 ARG A O 1
ATOM 839 N N . PHE A 1 106 ? 3.072 -7.461 21.474 1.00 95.50 106 PHE A N 1
ATOM 840 C CA . PHE A 1 106 ? 3.366 -6.109 20.992 1.00 95.50 106 PHE A CA 1
ATOM 841 C C . PHE A 1 106 ? 4.449 -5.429 21.830 1.00 95.50 106 PHE A C 1
ATOM 843 O O . PHE A 1 106 ? 5.427 -4.939 21.263 1.00 95.50 106 PHE A O 1
ATOM 850 N N . LYS A 1 107 ? 4.346 -5.473 23.163 1.00 95.81 107 LYS A N 1
ATOM 851 C CA . LYS A 1 107 ? 5.374 -4.943 24.074 1.00 95.81 107 LYS A CA 1
ATOM 852 C C . LYS A 1 107 ? 6.728 -5.619 23.848 1.00 95.81 107 LYS A C 1
ATOM 854 O O . LYS A 1 107 ? 7.747 -4.935 23.758 1.00 95.81 107 LYS A O 1
ATOM 859 N N . HIS A 1 108 ? 6.745 -6.942 23.668 1.00 94.69 108 HIS A N 1
ATOM 860 C CA . HIS A 1 108 ? 7.963 -7.679 23.332 1.00 94.69 108 HIS A CA 1
ATOM 861 C C . HIS A 1 108 ? 8.581 -7.222 21.999 1.00 94.69 108 HIS A C 1
ATOM 863 O O . HIS A 1 108 ? 9.790 -7.006 21.930 1.00 94.69 108 HIS A O 1
ATOM 869 N N . LEU A 1 109 ? 7.779 -7.049 20.944 1.00 92.69 109 LEU A N 1
ATOM 870 C CA . LEU A 1 109 ? 8.265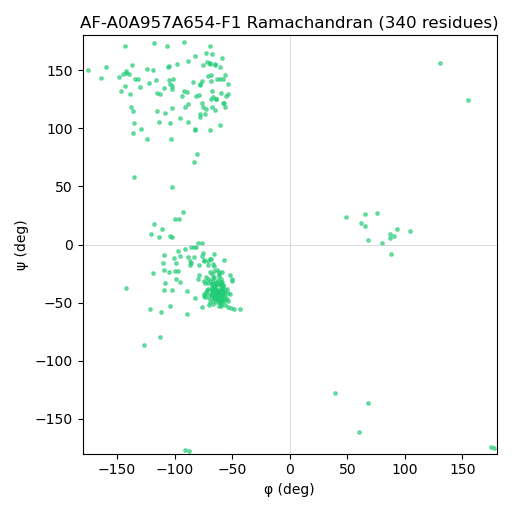 -6.590 19.638 1.00 92.69 109 LEU A CA 1
ATOM 871 C C . LEU A 1 109 ? 8.848 -5.171 19.709 1.00 92.69 109 LEU A C 1
ATOM 873 O O . LEU A 1 109 ? 9.935 -4.931 19.180 1.00 92.69 109 LEU A O 1
ATOM 877 N N . LEU A 1 110 ? 8.167 -4.248 20.397 1.00 91.88 110 LEU A N 1
ATOM 878 C CA . LEU A 1 110 ? 8.648 -2.877 20.608 1.00 91.88 110 LEU A CA 1
ATOM 879 C C . LEU A 1 110 ? 9.979 -2.860 21.374 1.00 91.88 110 LEU A C 1
ATOM 881 O O . LEU A 1 110 ? 10.924 -2.194 20.953 1.00 91.88 110 LEU A O 1
ATOM 885 N N . ALA A 1 111 ? 10.092 -3.658 22.441 1.00 94.31 111 ALA A N 1
ATOM 886 C CA . ALA A 1 111 ? 11.328 -3.789 23.213 1.00 94.31 111 ALA A CA 1
ATOM 887 C C . ALA A 1 111 ? 12.507 -4.346 22.388 1.00 94.31 111 ALA A C 1
ATOM 889 O O . ALA A 1 111 ? 13.661 -4.080 22.712 1.00 94.31 111 ALA A O 1
ATOM 890 N N . ASN A 1 112 ? 12.228 -5.080 21.304 1.00 92.69 112 ASN A N 1
ATOM 891 C CA . ASN A 1 112 ? 13.227 -5.653 20.395 1.00 92.69 112 ASN A CA 1
ATOM 892 C C . ASN A 1 112 ? 13.429 -4.827 19.108 1.00 92.69 112 ASN A C 1
ATOM 894 O O . ASN A 1 112 ? 13.917 -5.340 18.102 1.00 92.69 112 ASN A O 1
ATOM 898 N N . GLY A 1 113 ? 13.082 -3.535 19.130 1.00 87.69 113 GLY A N 1
ATOM 899 C CA . GLY A 1 113 ? 13.435 -2.586 18.069 1.00 87.69 113 GLY A CA 1
ATOM 900 C C . GLY A 1 113 ? 12.415 -2.461 16.936 1.00 87.69 113 GLY A C 1
ATOM 901 O O . GLY A 1 113 ? 12.679 -1.762 15.953 1.00 87.69 113 GLY A O 1
ATOM 902 N N . GLN A 1 114 ? 11.238 -3.085 17.053 1.00 87.94 114 GLN A N 1
ATOM 903 C CA . GLN A 1 114 ? 10.133 -2.796 16.143 1.00 87.94 114 GLN A CA 1
ATOM 904 C C . GLN A 1 114 ? 9.633 -1.361 16.375 1.00 87.94 114 GLN A C 1
ATOM 906 O O . GLN A 1 114 ? 9.396 -0.943 17.501 1.00 87.94 114 GLN A O 1
ATOM 911 N N . THR A 1 115 ? 9.463 -0.592 15.296 1.00 84.81 115 THR A N 1
ATOM 912 C CA . THR A 1 115 ? 9.139 0.853 15.363 1.00 84.81 115 THR A CA 1
ATOM 913 C C . THR A 1 115 ? 7.675 1.172 15.044 1.00 84.81 115 THR A C 1
ATOM 915 O O . THR A 1 115 ? 7.296 2.333 14.900 1.00 84.81 115 THR A O 1
ATOM 918 N N . GLY A 1 116 ? 6.844 0.141 14.899 1.00 88.31 116 GLY A N 1
ATOM 919 C CA . GLY A 1 116 ? 5.404 0.252 14.690 1.00 88.31 116 GLY A CA 1
ATOM 920 C C . GLY A 1 116 ? 4.749 -1.124 14.673 1.00 88.31 116 GLY A C 1
ATOM 921 O O . GLY A 1 116 ? 5.372 -2.101 14.266 1.00 88.31 116 GLY A O 1
ATOM 922 N N . LEU A 1 117 ? 3.495 -1.215 15.099 1.00 91.81 117 LEU A N 1
ATOM 923 C CA . LEU A 1 117 ? 2.781 -2.481 15.296 1.00 91.81 117 LEU A CA 1
ATOM 924 C C . LEU A 1 117 ? 1.891 -2.837 14.105 1.00 91.81 117 LEU A C 1
ATOM 926 O O . LEU A 1 117 ? 1.460 -1.961 13.358 1.00 91.81 117 LEU A O 1
ATOM 930 N N . SER A 1 118 ? 1.586 -4.110 13.900 1.00 92.00 118 SER A N 1
ATOM 931 C CA . SER A 1 118 ? 0.563 -4.501 12.931 1.00 92.00 118 SER A CA 1
ATOM 932 C C . SER A 1 118 ? -0.318 -5.569 13.543 1.00 92.00 118 SER A C 1
ATOM 934 O O . SER A 1 118 ? 0.189 -6.643 13.844 1.00 92.00 118 SER A O 1
ATOM 936 N N . ALA A 1 119 ? -1.591 -5.237 13.751 1.00 94.00 119 ALA A N 1
ATOM 937 C CA . ALA A 1 119 ? -2.600 -6.085 14.358 1.00 94.00 119 ALA A CA 1
ATOM 938 C C . ALA A 1 119 ? -3.301 -6.938 13.293 1.00 94.00 119 ALA A C 1
ATOM 940 O O . ALA A 1 119 ? -3.897 -6.416 12.338 1.00 94.00 119 ALA A O 1
ATOM 941 N N . ALA A 1 120 ? -3.207 -8.253 13.477 1.00 94.81 120 ALA A N 1
ATOM 942 C CA . ALA A 1 120 ? -4.040 -9.255 12.826 1.00 94.81 120 ALA A CA 1
ATOM 943 C C . ALA A 1 120 ? -5.258 -9.544 13.705 1.00 94.81 120 ALA A C 1
ATOM 945 O O . ALA A 1 120 ? -5.079 -9.778 14.897 1.00 94.81 120 ALA A O 1
ATOM 946 N N . PHE A 1 121 ? -6.458 -9.555 13.130 1.00 97.81 121 PHE A N 1
ATOM 947 C CA . PHE A 1 121 ? -7.702 -9.888 13.834 1.00 97.81 121 PHE A CA 1
ATOM 948 C C . PHE A 1 121 ? -8.157 -11.290 13.449 1.00 97.81 121 PHE A C 1
ATOM 950 O O . PHE A 1 121 ? -7.816 -11.762 12.365 1.00 97.81 121 PHE A O 1
ATOM 957 N N . ASP A 1 122 ? -8.895 -11.972 14.313 1.00 97.69 122 ASP A N 1
ATOM 958 C CA . ASP A 1 122 ? -9.448 -13.285 13.984 1.00 97.69 122 ASP A CA 1
ATOM 959 C C . ASP A 1 122 ? -10.565 -13.207 12.924 1.00 97.69 122 ASP A C 1
ATOM 961 O O . ASP A 1 122 ? -10.985 -12.124 12.503 1.00 97.69 122 ASP A O 1
ATOM 965 N N . LEU A 1 123 ? -11.002 -14.359 12.409 1.00 97.31 123 LEU A N 1
ATOM 966 C CA . LEU A 1 123 ? -12.027 -14.397 11.365 1.00 97.31 123 LEU A CA 1
ATOM 967 C C . LEU A 1 123 ? -13.395 -13.852 11.839 1.00 97.31 123 LEU A C 1
ATOM 969 O O . LEU A 1 123 ? -13.994 -13.090 11.070 1.00 97.31 123 LEU A O 1
ATOM 973 N N . PRO A 1 124 ? -13.877 -14.145 13.068 1.00 98.19 124 PRO A N 1
ATOM 974 C CA . PRO A 1 124 ? -15.089 -13.536 13.624 1.00 98.19 124 PRO A CA 1
ATOM 975 C C . PRO A 1 124 ? -15.051 -12.007 13.602 1.00 98.19 124 PRO A C 1
ATOM 977 O O . PRO A 1 124 ? -15.896 -11.384 12.956 1.00 98.19 124 PRO A O 1
ATOM 980 N N . THR A 1 125 ? -13.999 -11.403 14.161 1.00 98.38 125 THR A N 1
ATOM 981 C CA . THR A 1 125 ? -13.818 -9.945 14.179 1.00 98.38 125 THR A CA 1
ATOM 982 C C . THR A 1 125 ? -13.792 -9.383 12.759 1.00 98.38 125 THR A C 1
ATOM 984 O O . THR A 1 125 ? -14.413 -8.363 12.471 1.00 98.38 125 THR A O 1
ATOM 987 N N . GLN A 1 126 ? -13.099 -10.048 11.826 1.00 97.81 126 GLN A N 1
ATOM 988 C CA . GLN A 1 126 ? -13.021 -9.610 10.427 1.00 97.81 126 GLN A CA 1
ATOM 989 C 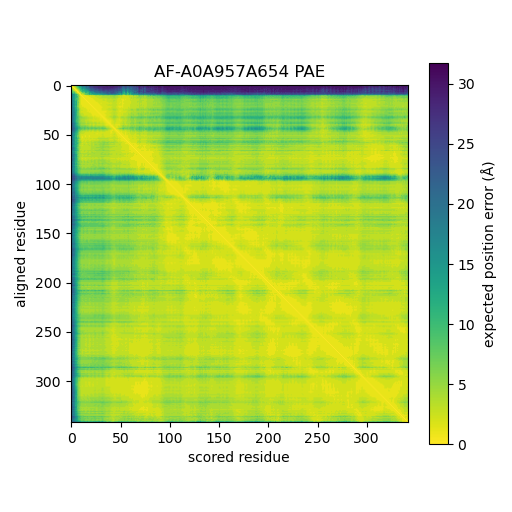C . GLN A 1 126 ? -14.358 -9.673 9.680 1.00 97.81 126 GLN A C 1
ATOM 991 O O . GLN A 1 126 ? -14.558 -8.905 8.735 1.00 97.81 126 GLN A O 1
ATOM 996 N N . THR A 1 127 ? -15.247 -10.577 10.087 1.00 97.06 127 THR A N 1
ATOM 997 C CA . THR A 1 127 ? -16.573 -10.791 9.490 1.00 97.06 127 THR A CA 1
ATOM 998 C C . THR A 1 127 ? -17.708 -10.179 10.315 1.00 97.06 127 THR A C 1
ATOM 1000 O O . THR A 1 127 ? -18.870 -10.296 9.937 1.00 97.06 127 THR A O 1
ATOM 1003 N N . GLY A 1 128 ? -17.374 -9.428 11.371 1.00 97.44 128 GLY A N 1
ATOM 1004 C CA . GLY A 1 128 ? -18.319 -8.638 12.159 1.00 97.44 128 GLY A CA 1
ATOM 1005 C C . GLY A 1 128 ? -19.187 -9.460 13.109 1.00 97.44 128 GLY A C 1
ATOM 1006 O O . GLY A 1 128 ? -20.308 -9.048 13.396 1.00 97.44 128 GLY A O 1
ATOM 1007 N N . TYR A 1 129 ? -18.691 -10.611 13.559 1.00 98.38 129 TYR A N 1
ATOM 1008 C CA . TYR A 1 129 ? -19.337 -11.434 14.573 1.00 98.38 129 TYR A CA 1
ATOM 1009 C C . TYR A 1 129 ? -18.630 -11.306 15.917 1.00 98.38 129 TYR A C 1
ATOM 1011 O O . TYR A 1 129 ? -17.402 -11.321 15.965 1.00 98.38 129 TYR A O 1
ATOM 1019 N N . ASP A 1 130 ? -19.424 -11.281 16.986 1.00 98.56 130 ASP A N 1
ATOM 1020 C CA . ASP A 1 130 ? -18.930 -11.455 18.349 1.00 98.56 130 ASP A CA 1
ATOM 1021 C C . ASP A 1 130 ? -18.458 -12.907 18.562 1.00 98.56 130 ASP A C 1
ATOM 1023 O O . ASP A 1 130 ? -18.915 -13.851 17.896 1.00 98.56 130 ASP A O 1
ATOM 1027 N N . SER A 1 131 ? -17.552 -13.107 19.516 1.00 98.31 131 SER A N 1
ATOM 1028 C CA . SER A 1 131 ? -16.953 -14.410 19.830 1.00 98.31 131 SER A CA 1
ATOM 1029 C C . SER A 1 131 ? -17.955 -15.504 20.228 1.00 98.31 131 SER A C 1
ATOM 1031 O O . SER A 1 131 ? -17.652 -16.689 20.078 1.00 98.31 131 SER A O 1
ATOM 1033 N N . ASP A 1 132 ? -19.144 -15.149 20.725 1.00 98.00 132 ASP A N 1
ATOM 1034 C CA . ASP A 1 132 ? -20.194 -16.097 21.127 1.00 98.00 132 ASP A CA 1
ATOM 1035 C C . ASP A 1 132 ? -21.193 -16.436 20.005 1.00 98.00 132 ASP A C 1
ATOM 1037 O O . ASP A 1 132 ? -22.058 -17.304 20.171 1.00 98.00 132 ASP A O 1
ATOM 1041 N N . HIS A 1 133 ? -21.063 -15.802 18.838 1.00 98.44 133 HIS A N 1
ATOM 1042 C CA . HIS A 1 133 ? -21.915 -16.079 17.694 1.00 98.44 133 HIS A CA 1
ATOM 1043 C C . HIS A 1 133 ? -21.650 -17.483 17.122 1.00 98.44 133 HIS A C 1
ATOM 1045 O O . HIS A 1 133 ? -20.519 -17.964 17.067 1.00 98.44 133 HIS A O 1
ATOM 1051 N N . ILE A 1 134 ? -22.693 -18.150 16.611 1.00 97.88 134 ILE A N 1
ATOM 1052 C CA . ILE A 1 134 ? -22.586 -19.536 16.116 1.00 97.88 134 ILE A CA 1
ATOM 1053 C C . ILE A 1 134 ? -21.562 -19.703 14.978 1.00 97.88 134 ILE A C 1
ATOM 1055 O O . ILE A 1 134 ? -20.911 -20.740 14.885 1.00 97.88 134 ILE A O 1
ATOM 1059 N N . MET A 1 135 ? -21.389 -18.676 14.139 1.00 97.06 135 MET A N 1
ATOM 1060 C CA . MET A 1 135 ? -20.406 -18.671 13.043 1.00 97.06 135 MET A CA 1
ATOM 1061 C C . MET A 1 135 ? -18.961 -18.495 13.528 1.00 97.06 135 MET A C 1
ATOM 1063 O O . MET A 1 135 ? -18.039 -18.725 12.753 1.00 97.06 135 MET A O 1
ATOM 1067 N N . SER A 1 136 ? -18.765 -18.100 14.788 1.00 97.94 136 SER A N 1
ATOM 1068 C CA . SER A 1 136 ? -17.449 -17.871 15.390 1.00 97.94 136 SER A CA 1
ATOM 1069 C C . SER A 1 136 ? -16.839 -19.150 15.970 1.00 97.94 136 SER A C 1
ATOM 1071 O O . SER A 1 136 ? -15.643 -19.198 16.265 1.00 97.94 136 SER A O 1
ATOM 1073 N N . ALA A 1 137 ? -17.644 -20.206 16.133 1.00 97.06 137 ALA A N 1
ATOM 1074 C CA . ALA A 1 137 ? -17.226 -21.456 16.751 1.00 97.06 137 ALA A CA 1
ATOM 1075 C C . ALA A 1 137 ? -16.002 -22.068 16.045 1.00 97.06 137 ALA A C 1
ATOM 1077 O O . ALA A 1 137 ? -16.062 -22.445 14.879 1.00 97.06 137 ALA A O 1
ATOM 1078 N N . GLY A 1 138 ? -14.898 -22.203 16.787 1.00 95.94 138 GLY A N 1
ATOM 1079 C CA . GLY A 1 138 ? -13.638 -22.764 16.289 1.00 95.94 138 GLY A CA 1
ATOM 1080 C C . GLY A 1 138 ? -12.685 -21.755 15.648 1.00 95.94 138 GLY A C 1
ATOM 1081 O O . GLY A 1 138 ? -11.539 -22.115 15.413 1.00 95.94 138 GLY A O 1
ATOM 1082 N N . GLU A 1 139 ? -13.110 -20.508 15.435 1.00 97.19 139 GLU A N 1
ATOM 1083 C CA . GLU A 1 139 ? -12.322 -19.479 14.737 1.00 97.19 139 GLU A CA 1
ATOM 1084 C C . GLU A 1 139 ? -11.832 -18.350 15.662 1.00 97.19 139 GLU A C 1
ATOM 1086 O O . GLU A 1 139 ? -10.905 -17.616 15.306 1.00 97.19 139 GLU A O 1
ATOM 1091 N N . VAL A 1 140 ? -12.414 -18.232 16.864 1.00 97.94 140 VAL A N 1
ATOM 1092 C CA . VAL A 1 140 ? -12.045 -17.213 17.862 1.00 97.94 140 VAL A CA 1
ATOM 1093 C C . VAL A 1 140 ? -10.558 -17.314 18.209 1.00 97.94 140 VAL A C 1
ATOM 1095 O O . VAL A 1 140 ? -10.070 -18.363 18.644 1.00 97.94 140 VAL A O 1
ATOM 1098 N N . GLY A 1 141 ? -9.827 -16.219 18.002 1.00 96.44 141 GLY A N 1
ATOM 1099 C CA . GLY A 1 141 ? -8.400 -16.107 18.312 1.00 96.44 141 GLY A CA 1
ATOM 1100 C C . GLY A 1 141 ? -7.446 -16.954 17.450 1.00 96.44 141 GLY A C 1
ATOM 1101 O O . GLY A 1 141 ? -6.247 -16.967 17.729 1.00 96.44 141 GLY A O 1
ATOM 1102 N N . GLN A 1 142 ? -7.923 -17.680 16.425 1.00 94.94 142 GLN A N 1
ATOM 1103 C CA . GLN A 1 142 ? -7.091 -18.644 15.677 1.00 94.94 142 GLN A CA 1
ATOM 1104 C C . GLN A 1 142 ? -6.088 -17.990 14.724 1.00 94.94 142 GLN A C 1
ATOM 1106 O O . GLN A 1 142 ? -4.936 -18.407 14.629 1.00 94.94 142 GLN A O 1
ATOM 1111 N N . VAL A 1 143 ? -6.527 -16.981 13.973 1.00 93.81 143 VAL A N 1
ATOM 1112 C CA . VAL A 1 143 ? -5.722 -16.345 12.909 1.00 93.81 143 VAL A CA 1
ATOM 1113 C C . VAL A 1 143 ? -5.363 -14.893 13.220 1.00 93.81 143 VAL A C 1
ATOM 1115 O O . VAL A 1 143 ? -4.808 -14.183 12.382 1.00 93.81 143 VAL A O 1
ATOM 1118 N N . GLY A 1 144 ? -5.689 -14.446 14.429 1.00 96.44 144 GLY A N 1
ATOM 1119 C CA . GLY A 1 144 ? -5.505 -13.082 14.890 1.00 96.44 144 GLY A CA 1
ATOM 1120 C C . GLY A 1 144 ? -6.098 -12.895 16.279 1.00 96.44 144 GLY A C 1
ATOM 1121 O O . GLY A 1 144 ? -6.520 -13.858 16.909 1.00 96.44 144 GLY A O 1
ATOM 1122 N N . VAL A 1 145 ? -6.105 -11.657 16.757 1.00 97.69 145 VAL A N 1
ATOM 1123 C CA . VAL A 1 145 ? -6.711 -11.292 18.037 1.00 97.69 145 VAL A CA 1
ATOM 1124 C C . VAL A 1 145 ? -8.235 -11.186 17.920 1.00 97.69 145 VAL A C 1
ATOM 1126 O O . VAL A 1 145 ? -8.728 -10.615 16.945 1.00 97.69 145 VAL A O 1
ATOM 1129 N N . ALA A 1 146 ? -8.963 -11.709 18.908 1.00 98.12 146 ALA A N 1
ATOM 1130 C CA . ALA A 1 146 ? -10.409 -11.513 19.049 1.00 98.12 146 ALA A CA 1
ATOM 1131 C C . ALA A 1 146 ? -10.713 -10.131 19.651 1.00 98.12 146 ALA A C 1
ATOM 1133 O O . ALA A 1 146 ? -10.127 -9.777 20.679 1.00 98.12 146 ALA A O 1
ATOM 1134 N N . ILE A 1 147 ? -11.594 -9.351 19.016 1.00 98.44 147 ILE A N 1
ATOM 1135 C CA . ILE A 1 147 ? -12.044 -8.035 19.495 1.00 98.44 147 ILE A CA 1
ATOM 1136 C C . ILE A 1 147 ? -13.559 -7.945 19.329 1.00 98.44 147 ILE A C 1
ATOM 1138 O O . ILE A 1 147 ? -14.046 -7.701 18.226 1.00 98.44 147 ILE A O 1
ATOM 1142 N N . ASP A 1 148 ? -14.280 -8.061 20.440 1.00 98.19 148 ASP A N 1
ATOM 1143 C CA . ASP A 1 148 ? -15.742 -7.947 20.465 1.00 98.19 148 ASP A CA 1
ATOM 1144 C C . ASP A 1 148 ? -16.174 -6.538 20.906 1.00 98.19 148 ASP A C 1
ATOM 1146 O O . ASP A 1 148 ? -17.213 -6.007 20.514 1.00 98.19 148 ASP A O 1
ATOM 1150 N N . SER A 1 149 ? -15.357 -5.888 21.740 1.00 98.50 149 SER A N 1
ATOM 1151 C CA . SER A 1 149 ? -15.728 -4.665 22.444 1.00 98.50 149 SER A CA 1
ATOM 1152 C C . SER A 1 149 ? -14.579 -3.661 22.574 1.00 98.50 149 SER A C 1
ATOM 1154 O O . SER A 1 149 ? -13.403 -3.953 22.343 1.00 98.50 149 SER A O 1
ATOM 1156 N N . LEU A 1 150 ? -14.915 -2.450 23.036 1.00 98.50 150 LEU A N 1
ATOM 1157 C CA . LEU A 1 150 ? -13.912 -1.451 23.411 1.00 98.50 150 LEU A CA 1
ATOM 1158 C C . LEU A 1 150 ? -12.959 -1.976 24.499 1.00 98.50 150 LEU A C 1
ATOM 1160 O O . LEU A 1 150 ? -11.778 -1.653 24.448 1.00 98.50 150 LEU A O 1
ATOM 1164 N N . ALA A 1 151 ? -13.438 -2.800 25.438 1.00 98.56 151 ALA A N 1
ATOM 1165 C CA . ALA A 1 151 ? -12.605 -3.324 26.522 1.00 98.56 151 ALA A CA 1
ATOM 1166 C C . ALA A 1 151 ? -11.460 -4.209 25.996 1.00 98.56 151 ALA A C 1
ATOM 1168 O O . ALA A 1 151 ? -10.354 -4.198 26.547 1.00 98.56 151 ALA A O 1
ATOM 1169 N N . ASP A 1 152 ? -11.690 -4.924 24.894 1.00 98.50 152 ASP A N 1
ATOM 1170 C CA . ASP A 1 152 ? -10.664 -5.736 24.242 1.00 98.50 152 ASP A CA 1
ATOM 1171 C C . ASP A 1 152 ? -9.641 -4.847 23.532 1.00 98.50 152 ASP A C 1
ATOM 1173 O O . ASP A 1 152 ? -8.438 -5.075 23.644 1.00 98.50 152 ASP A O 1
ATOM 1177 N N . MET A 1 153 ? -10.097 -3.774 22.873 1.00 98.44 153 MET A N 1
ATOM 1178 C CA . MET A 1 153 ? -9.218 -2.773 22.258 1.00 98.44 153 MET A CA 1
ATOM 1179 C C . MET A 1 153 ? -8.350 -2.047 23.302 1.00 98.44 153 MET A C 1
ATOM 1181 O O . MET A 1 153 ? -7.156 -1.840 23.081 1.00 98.44 153 MET A O 1
ATOM 1185 N N . GLU A 1 154 ? -8.925 -1.696 24.456 1.00 98.56 154 GLU A N 1
ATOM 1186 C CA . GLU A 1 154 ? -8.197 -1.126 25.595 1.00 98.56 154 GLU A CA 1
ATOM 1187 C C . GLU A 1 154 ? -7.137 -2.102 26.112 1.00 98.56 154 GLU A C 1
ATOM 1189 O O . GLU A 1 154 ? -5.982 -1.723 26.291 1.00 98.56 154 GLU A O 1
ATOM 1194 N N . THR A 1 155 ? -7.503 -3.375 26.284 1.00 98.50 155 THR A N 1
ATOM 1195 C CA . THR A 1 155 ? -6.576 -4.428 26.720 1.00 98.50 155 THR A CA 1
ATOM 1196 C C . THR A 1 155 ? -5.447 -4.639 25.709 1.00 98.50 155 THR A C 1
ATOM 1198 O O . THR A 1 155 ? -4.282 -4.765 26.090 1.00 98.50 155 THR A O 1
ATOM 1201 N N . LEU A 1 156 ? -5.768 -4.637 24.413 1.00 98.00 156 LEU A N 1
ATOM 1202 C CA . LEU A 1 156 ? -4.813 -4.829 23.323 1.00 98.00 156 LEU A CA 1
ATOM 1203 C C . LEU A 1 156 ? -3.719 -3.752 23.320 1.00 98.00 156 LEU A C 1
ATOM 1205 O O . LEU A 1 156 ? -2.559 -4.054 23.029 1.00 98.00 156 LEU A O 1
ATOM 1209 N N . PHE A 1 157 ? -4.062 -2.512 23.676 1.00 97.81 157 PHE A N 1
ATOM 1210 C CA . PHE A 1 157 ? -3.143 -1.368 23.673 1.00 97.81 157 PHE A CA 1
ATOM 1211 C C . PHE A 1 157 ? -2.777 -0.845 25.066 1.00 97.81 157 PHE A C 1
ATOM 1213 O O . PHE A 1 157 ? -2.161 0.216 25.180 1.00 97.81 157 PHE A O 1
ATOM 1220 N N . ASP A 1 158 ? -3.074 -1.599 26.124 1.00 98.06 158 ASP A N 1
ATOM 1221 C CA . ASP A 1 158 ? -2.676 -1.246 27.484 1.00 98.06 158 ASP A CA 1
ATOM 1222 C C . ASP A 1 158 ? -1.156 -1.028 27.573 1.00 98.06 158 ASP A C 1
ATOM 1224 O O . ASP A 1 158 ? -0.361 -1.870 27.141 1.00 98.06 158 ASP A O 1
ATOM 1228 N N . GLY A 1 159 ? -0.740 0.114 28.124 1.00 96.56 159 GLY A N 1
ATOM 1229 C CA . GLY A 1 159 ? 0.666 0.504 28.247 1.00 96.56 159 GLY A CA 1
ATOM 1230 C C . GLY A 1 159 ? 1.404 0.755 26.922 1.00 96.56 159 GLY A C 1
ATOM 1231 O O . GLY A 1 159 ? 2.634 0.760 26.925 1.00 96.56 159 GLY A O 1
ATOM 1232 N N . ILE A 1 160 ? 0.694 0.933 25.800 1.00 96.75 160 ILE A N 1
ATOM 1233 C CA . ILE A 1 160 ? 1.266 1.304 24.496 1.00 96.75 160 ILE A CA 1
ATOM 1234 C C . ILE A 1 160 ? 0.738 2.700 24.114 1.00 96.75 160 ILE A C 1
ATOM 1236 O O . ILE A 1 160 ? -0.465 2.830 23.888 1.00 96.75 160 ILE A O 1
ATOM 1240 N N . PRO A 1 161 ? 1.599 3.735 24.022 1.00 95.44 161 PRO A N 1
ATOM 1241 C CA . PRO A 1 161 ? 1.167 5.109 23.751 1.00 95.44 161 PRO A CA 1
ATOM 1242 C C . PRO A 1 161 ? 0.736 5.280 22.286 1.00 95.44 161 PRO A C 1
ATOM 1244 O O . PRO A 1 161 ? 1.557 5.185 21.368 1.00 95.44 161 PRO A O 1
ATOM 1247 N N . LEU A 1 162 ? -0.560 5.512 22.053 1.00 95.69 162 LEU A N 1
ATOM 1248 C CA . LEU A 1 162 ? -1.154 5.553 20.705 1.00 95.69 162 LEU A CA 1
ATOM 1249 C C . LEU A 1 162 ? -0.867 6.846 19.914 1.00 95.69 162 LEU A C 1
ATOM 1251 O O . LEU A 1 162 ? -1.124 6.912 18.706 1.00 95.69 162 LEU A O 1
ATOM 1255 N N . ASP A 1 163 ? -0.310 7.867 20.560 1.00 94.88 163 ASP A N 1
ATOM 1256 C CA . ASP A 1 163 ? 0.188 9.094 19.930 1.00 94.88 163 ASP A CA 1
ATOM 1257 C C . ASP A 1 163 ? 1.642 8.983 19.438 1.00 94.88 163 ASP A C 1
ATOM 1259 O O . ASP A 1 163 ? 2.060 9.763 18.579 1.00 94.88 163 ASP A O 1
ATOM 1263 N N . GLU A 1 164 ? 2.395 7.992 19.922 1.00 92.81 164 GLU A N 1
ATOM 1264 C CA . GLU A 1 164 ? 3.793 7.745 19.550 1.00 92.81 164 GLU A CA 1
ATOM 1265 C C . GLU A 1 164 ? 3.965 6.481 18.696 1.00 92.81 164 GLU A C 1
ATOM 1267 O O . GLU A 1 164 ? 4.743 6.462 17.733 1.00 92.81 164 GLU A O 1
ATOM 1272 N N . VAL A 1 165 ? 3.225 5.415 19.012 1.00 92.62 165 VAL A N 1
ATOM 1273 C CA . VAL A 1 165 ? 3.334 4.119 18.337 1.00 92.62 165 VAL A CA 1
ATOM 1274 C C . VAL A 1 165 ? 2.292 4.012 17.233 1.00 92.62 165 VAL A C 1
ATOM 1276 O O . VAL A 1 165 ? 1.103 3.820 17.460 1.00 92.62 165 VAL A O 1
ATOM 1279 N N . SER A 1 166 ? 2.757 4.066 15.986 1.00 92.62 166 SER A N 1
ATOM 1280 C CA . SER A 1 166 ? 1.893 3.815 14.834 1.00 92.62 166 SER A CA 1
ATOM 1281 C C . SER A 1 166 ? 1.471 2.345 14.782 1.00 92.62 166 SER A C 1
ATOM 1283 O O . SER A 1 166 ? 2.339 1.473 14.658 1.00 92.62 166 SER A O 1
ATOM 1285 N N . THR A 1 167 ? 0.163 2.075 14.732 1.00 92.31 167 THR A N 1
ATOM 1286 C CA . THR A 1 167 ? -0.382 0.717 14.551 1.00 92.31 167 THR A CA 1
ATOM 1287 C C . THR A 1 167 ? -1.147 0.562 13.239 1.00 92.31 167 THR A C 1
ATOM 1289 O O . THR A 1 167 ? -2.012 1.365 12.901 1.00 92.31 167 THR A O 1
ATOM 1292 N N . SER A 1 168 ? -0.823 -0.485 12.483 1.00 94.81 168 SER A N 1
ATOM 1293 C CA . SER A 1 168 ? -1.575 -0.900 11.298 1.00 94.81 168 SER A CA 1
ATOM 1294 C C . SER A 1 168 ? -2.599 -1.960 11.695 1.00 94.81 168 SER A C 1
ATOM 1296 O O . SER A 1 168 ? -2.238 -2.960 12.297 1.00 94.81 168 SER A O 1
ATOM 1298 N N . MET A 1 169 ? -3.861 -1.768 11.345 1.00 96.94 169 MET A N 1
ATOM 1299 C CA . MET A 1 169 ? -4.968 -2.681 11.596 1.00 96.94 169 MET A CA 1
ATOM 1300 C C . MET A 1 169 ? -5.389 -3.310 10.270 1.00 96.94 169 MET A C 1
ATOM 1302 O O . MET A 1 169 ? -5.891 -2.627 9.373 1.00 96.94 169 MET A O 1
ATOM 1306 N N . THR A 1 170 ? -5.170 -4.619 10.130 1.00 95.69 170 THR A N 1
ATOM 1307 C CA . THR A 1 170 ? -5.569 -5.363 8.922 1.00 95.69 170 THR A CA 1
ATOM 1308 C C . THR A 1 170 ? -7.035 -5.757 9.030 1.00 95.69 170 THR A C 1
ATOM 1310 O O . THR A 1 170 ? -7.377 -6.913 9.256 1.00 95.69 170 THR A O 1
ATOM 1313 N N . ILE A 1 171 ? -7.892 -4.746 8.923 1.00 97.69 171 ILE A N 1
ATOM 1314 C CA . ILE A 1 171 ? -9.341 -4.856 9.046 1.00 97.69 171 ILE A CA 1
ATOM 1315 C C . ILE A 1 171 ? -10.030 -4.128 7.892 1.00 97.69 171 ILE A C 1
ATOM 1317 O O . ILE A 1 171 ? -9.557 -3.076 7.456 1.00 97.69 171 ILE A O 1
ATOM 1321 N N . ASN A 1 172 ? -11.128 -4.698 7.388 1.00 98.31 172 ASN A N 1
ATOM 1322 C CA . ASN A 1 172 ? -11.795 -4.240 6.167 1.00 98.31 172 ASN A CA 1
ATOM 1323 C C . ASN A 1 172 ? -13.280 -3.962 6.383 1.00 98.31 172 ASN A C 1
ATOM 1325 O O . ASN A 1 172 ? -13.629 -2.829 6.688 1.00 98.31 172 ASN A O 1
ATOM 1329 N N . ALA A 1 173 ? -14.156 -4.961 6.259 1.00 97.38 173 ALA A N 1
ATOM 1330 C CA . ALA A 1 173 ? -15.599 -4.730 6.313 1.00 97.38 173 ALA A CA 1
ATOM 1331 C C . ALA A 1 173 ? -16.084 -4.028 7.607 1.00 97.38 173 ALA A C 1
ATOM 1333 O O . ALA A 1 173 ? -16.866 -3.084 7.489 1.00 97.38 173 ALA A O 1
ATOM 1334 N N . PRO A 1 174 ? -15.574 -4.359 8.812 1.00 97.69 174 PRO A N 1
ATOM 1335 C CA . PRO A 1 174 ? -15.903 -3.633 10.041 1.00 97.69 174 PRO A CA 1
ATOM 1336 C C . PRO A 1 174 ? -14.857 -2.562 10.413 1.00 97.69 174 PRO A C 1
ATOM 1338 O O . PRO A 1 174 ? -14.774 -2.147 11.569 1.00 97.69 174 PRO A O 1
ATOM 1341 N N . ALA A 1 175 ? -14.048 -2.078 9.459 1.00 98.25 175 ALA A N 1
ATOM 1342 C CA . ALA A 1 175 ? -12.957 -1.139 9.740 1.00 98.25 175 ALA A CA 1
ATOM 1343 C C . ALA A 1 175 ? -13.420 0.140 10.447 1.00 98.25 175 ALA A C 1
ATOM 1345 O O . ALA A 1 175 ? -12.742 0.597 11.360 1.00 98.25 175 ALA A O 1
ATOM 1346 N N . ALA A 1 176 ? -14.576 0.700 10.077 1.00 97.44 176 ALA A N 1
ATOM 1347 C CA . ALA A 1 176 ? -15.112 1.895 10.731 1.00 97.44 176 ALA A CA 1
ATOM 1348 C C . ALA A 1 176 ? -15.363 1.683 12.236 1.00 97.44 176 ALA A C 1
ATOM 1350 O O . ALA A 1 176 ? -15.074 2.571 13.034 1.00 97.44 176 ALA A O 1
ATOM 1351 N N . ILE A 1 177 ? -15.839 0.496 12.623 1.00 98.1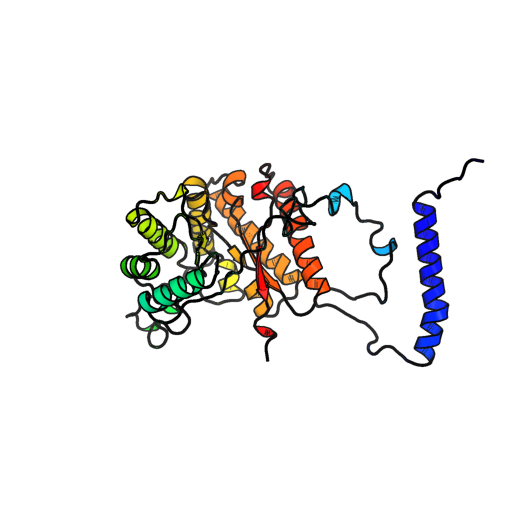2 177 ILE A N 1
ATOM 1352 C CA . ILE A 1 177 ? -16.121 0.142 14.019 1.00 98.12 177 ILE A CA 1
ATOM 1353 C C . ILE A 1 177 ? -14.808 0.011 14.795 1.00 98.12 177 ILE A C 1
ATOM 1355 O O . ILE A 1 177 ? -14.634 0.643 15.835 1.00 98.12 177 ILE A O 1
ATOM 1359 N N . LEU A 1 178 ? -13.847 -0.743 14.257 1.00 98.44 178 LEU A N 1
ATOM 1360 C CA . LEU A 1 178 ? -12.559 -0.964 14.919 1.00 98.44 178 LEU A CA 1
ATOM 1361 C C . LEU A 1 178 ? -11.711 0.310 14.986 1.00 98.44 178 LEU A C 1
ATOM 1363 O O . LEU A 1 178 ? -11.029 0.538 15.983 1.00 98.44 178 LEU A O 1
ATOM 1367 N N . VAL A 1 179 ? -11.790 1.186 13.980 1.00 98.31 179 VAL A N 1
ATOM 1368 C CA . VAL A 1 179 ? -11.165 2.512 14.062 1.00 98.31 179 VAL A CA 1
ATOM 1369 C C . VAL A 1 179 ? -11.842 3.370 15.123 1.00 98.31 179 VAL A C 1
ATOM 1371 O O . VAL A 1 179 ? -11.130 4.018 15.881 1.00 98.31 179 VAL A O 1
ATOM 1374 N N . ALA A 1 180 ? -13.172 3.350 15.247 1.00 98.38 180 ALA A N 1
ATOM 1375 C CA . ALA A 1 180 ? -13.848 4.066 16.328 1.00 98.38 180 ALA A CA 1
ATOM 1376 C C . ALA A 1 180 ? -13.391 3.567 17.712 1.00 98.38 180 ALA A C 1
ATOM 1378 O O . ALA A 1 180 ? -13.038 4.380 18.562 1.00 98.38 180 ALA A O 1
ATOM 1379 N N . MET A 1 181 ? -13.300 2.248 17.917 1.00 98.62 181 MET A N 1
ATOM 1380 C CA . MET A 1 181 ? -12.767 1.671 19.160 1.00 98.62 181 MET A CA 1
ATOM 1381 C C . MET A 1 181 ? -11.317 2.100 19.421 1.00 98.62 181 MET A C 1
ATOM 1383 O O . MET A 1 181 ? -10.987 2.492 20.536 1.00 98.62 181 MET A O 1
ATOM 1387 N N . TYR A 1 182 ? -10.454 2.065 18.400 1.00 98.25 182 TYR A N 1
ATOM 1388 C CA . TYR A 1 182 ? -9.049 2.476 18.509 1.00 98.25 182 TYR A CA 1
ATOM 1389 C C . TYR A 1 182 ? -8.901 3.959 18.874 1.00 98.25 182 TYR A C 1
ATOM 1391 O O . TYR A 1 182 ? -8.075 4.326 19.707 1.00 98.25 182 TYR A O 1
ATOM 1399 N N . MET A 1 183 ? -9.734 4.812 18.278 1.00 98.06 183 MET A N 1
ATOM 1400 C CA . MET A 1 183 ? -9.772 6.245 18.554 1.00 98.06 183 MET A CA 1
ATOM 1401 C C . MET A 1 183 ? -10.235 6.526 19.993 1.00 98.06 183 MET A C 1
ATOM 1403 O O . MET A 1 183 ? -9.546 7.240 20.716 1.00 98.06 183 MET A O 1
ATOM 1407 N N . VAL A 1 184 ? -11.303 5.868 20.461 1.00 98.38 184 VAL A N 1
ATOM 1408 C CA . VAL A 1 184 ? -11.775 5.989 21.855 1.00 98.38 184 VAL A CA 1
ATOM 1409 C C . VAL A 1 184 ? -10.756 5.429 22.857 1.00 98.38 184 VAL A C 1
ATOM 1411 O O . VAL A 1 184 ? -10.579 5.991 23.938 1.00 98.38 184 VAL A O 1
ATOM 1414 N N . ALA A 1 185 ? -10.037 4.355 22.516 1.00 98.19 185 ALA A N 1
ATOM 1415 C CA . ALA A 1 185 ? -8.940 3.856 23.346 1.00 98.19 185 ALA A CA 1
ATOM 1416 C C . ALA A 1 185 ? -7.825 4.910 23.496 1.00 98.19 185 ALA A C 1
ATOM 1418 O O . ALA A 1 185 ? -7.320 5.114 24.600 1.00 98.19 185 ALA A O 1
ATOM 1419 N N . ALA A 1 186 ? -7.490 5.640 22.426 1.00 97.75 186 ALA A N 1
ATOM 1420 C CA . ALA A 1 186 ? -6.540 6.752 22.489 1.00 97.75 186 ALA A CA 1
ATOM 1421 C C . ALA A 1 186 ? -7.073 7.940 23.311 1.00 97.75 186 ALA A C 1
ATOM 1423 O O . ALA A 1 186 ? -6.324 8.516 24.101 1.00 97.75 186 ALA A O 1
ATOM 1424 N N . GLU A 1 187 ? -8.364 8.272 23.200 1.00 98.12 187 GLU A N 1
ATOM 1425 C CA . GLU A 1 187 ? -8.997 9.303 24.037 1.00 98.12 187 GLU A CA 1
ATOM 1426 C C . GLU A 1 187 ? -8.911 8.955 25.525 1.00 98.12 187 GLU A C 1
ATOM 1428 O O . GLU A 1 187 ? -8.577 9.812 26.343 1.00 98.12 187 GLU A O 1
ATOM 1433 N N . LYS A 1 188 ? -9.142 7.688 25.887 1.00 98.19 188 LYS A N 1
ATOM 1434 C CA . LYS A 1 188 ? -9.009 7.209 27.271 1.00 98.19 188 LYS A CA 1
ATOM 1435 C C . LYS A 1 188 ? -7.566 7.210 27.784 1.00 98.19 188 LYS A C 1
ATOM 1437 O O . LYS A 1 188 ? -7.363 7.352 28.987 1.00 98.19 188 LYS A O 1
ATOM 1442 N N . GLN A 1 189 ? -6.576 7.112 26.896 1.00 97.88 189 GLN A N 1
ATOM 1443 C CA . GLN A 1 189 ? -5.165 7.373 27.217 1.00 97.88 189 GLN A CA 1
ATOM 1444 C C . GLN A 1 189 ? -4.848 8.880 27.349 1.00 97.88 189 GLN A C 1
ATOM 1446 O O . GLN A 1 189 ? -3.754 9.241 27.776 1.00 97.88 189 GLN A O 1
ATOM 1451 N N . GLY A 1 190 ? -5.797 9.769 27.030 1.00 97.81 190 GLY A N 1
ATOM 1452 C CA . GLY A 1 190 ? -5.645 11.224 27.112 1.00 97.81 190 GLY A CA 1
ATOM 1453 C C . GLY A 1 190 ? -5.195 11.894 25.810 1.00 97.81 190 GLY A C 1
ATOM 1454 O O . GLY A 1 190 ? -4.803 13.062 25.835 1.00 97.81 190 GLY A O 1
ATOM 1455 N N . HIS A 1 191 ? -5.247 11.193 24.674 1.00 97.44 191 HIS A N 1
ATOM 1456 C CA . HIS A 1 191 ? -4.785 11.704 23.382 1.00 97.44 191 HIS A CA 1
ATOM 1457 C C . HIS A 1 191 ? -5.948 12.113 22.468 1.00 97.44 191 HIS A C 1
ATOM 1459 O O . HIS A 1 191 ? -6.938 11.405 22.321 1.00 97.44 191 HIS A O 1
ATOM 1465 N N . SER A 1 192 ? -5.806 13.252 21.786 1.00 97.31 192 SER A N 1
ATOM 1466 C CA . SER A 1 192 ? -6.738 13.668 20.728 1.00 97.31 192 SER A CA 1
ATOM 1467 C C . SER A 1 192 ? -6.582 12.796 19.477 1.00 97.31 192 SER A C 1
ATOM 1469 O O . SER A 1 192 ? -5.460 12.486 19.077 1.00 97.31 192 SER A O 1
ATOM 1471 N N . HIS A 1 193 ? -7.679 12.522 18.761 1.00 97.00 193 HIS A N 1
ATOM 1472 C CA . HIS A 1 193 ? -7.655 11.841 17.453 1.00 97.00 193 HIS A CA 1
ATOM 1473 C C . HIS A 1 193 ? -6.660 12.454 16.451 1.00 97.00 193 HIS A C 1
ATOM 1475 O O . HIS A 1 193 ? -6.078 11.748 15.628 1.00 97.00 193 HIS A O 1
ATOM 1481 N N . SER A 1 194 ? -6.404 13.763 16.545 1.00 96.81 194 SER A N 1
ATOM 1482 C CA . SER A 1 194 ? -5.494 14.484 15.648 1.00 96.81 194 SER A CA 1
ATOM 1483 C C . SER A 1 194 ? -4.022 14.064 15.753 1.00 96.81 194 SER A C 1
ATOM 1485 O O . SER A 1 194 ? -3.252 14.269 14.806 1.00 96.81 194 SER A O 1
ATOM 1487 N N . VAL A 1 195 ? -3.611 13.474 16.883 1.00 96.69 195 VAL A N 1
ATOM 1488 C CA . VAL A 1 195 ? -2.234 13.001 17.090 1.00 96.69 195 VAL A CA 1
ATOM 1489 C C . VAL A 1 195 ? -2.067 11.505 16.844 1.00 96.69 195 VAL A C 1
ATOM 1491 O O . VAL A 1 195 ? -0.937 11.071 16.629 1.00 96.69 195 VAL A O 1
ATOM 1494 N N . VAL A 1 196 ? -3.166 10.750 16.797 1.00 96.38 196 VAL A N 1
ATOM 1495 C CA . VAL A 1 196 ? -3.151 9.293 16.652 1.00 96.38 196 VAL A CA 1
ATOM 1496 C C . VAL A 1 196 ? -2.551 8.892 15.308 1.00 96.38 196 VAL A C 1
ATOM 1498 O O . VAL A 1 196 ? -3.001 9.306 14.236 1.00 96.38 196 VAL A O 1
ATOM 1501 N N . MET A 1 197 ? -1.526 8.044 15.364 1.00 94.00 197 MET A N 1
ATOM 1502 C CA . MET A 1 197 ? -0.894 7.476 14.181 1.00 94.00 197 MET A CA 1
ATOM 1503 C C . MET A 1 197 ? -1.356 6.041 13.977 1.00 94.00 197 MET A C 1
ATOM 1505 O O . MET A 1 197 ? -1.319 5.207 14.879 1.00 94.00 197 MET A O 1
ATOM 1509 N N . GLY A 1 198 ? -1.718 5.700 12.748 1.00 94.12 198 GLY A N 1
ATOM 1510 C CA . GLY A 1 198 ? -2.120 4.337 12.448 1.00 94.12 198 GLY A CA 1
ATOM 1511 C C . GLY A 1 198 ? -2.551 4.153 11.012 1.00 94.12 198 GLY A C 1
ATOM 1512 O O . GLY A 1 198 ? -2.379 5.036 10.170 1.00 94.12 198 GLY A O 1
ATOM 1513 N N . THR A 1 199 ? -3.027 2.959 10.699 1.00 97.12 199 THR A N 1
ATOM 1514 C CA . THR A 1 199 ? -3.562 2.628 9.381 1.00 97.12 199 THR A CA 1
ATOM 1515 C C . THR A 1 199 ? -4.682 1.622 9.538 1.00 97.12 199 THR A C 1
ATOM 1517 O O . THR A 1 199 ? -4.482 0.626 10.217 1.00 97.12 199 THR A O 1
ATOM 1520 N N . ALA A 1 200 ? -5.827 1.841 8.905 1.00 97.56 200 ALA A N 1
ATOM 1521 C CA . ALA A 1 200 ? -6.808 0.787 8.672 1.00 97.56 200 ALA A CA 1
ATOM 1522 C C . ALA A 1 200 ? -6.675 0.311 7.226 1.00 97.56 200 ALA A C 1
ATOM 1524 O O . ALA A 1 200 ? -6.425 1.122 6.331 1.00 97.56 200 ALA A O 1
ATOM 1525 N N . GLN A 1 201 ? -6.827 -0.992 6.979 1.00 97.88 201 GLN A N 1
ATOM 1526 C CA . GLN A 1 201 ? -6.800 -1.484 5.604 1.00 97.88 201 GLN A CA 1
ATOM 1527 C C . GLN A 1 201 ? -8.009 -0.956 4.826 1.00 97.88 201 GLN A C 1
ATOM 1529 O O . GLN A 1 201 ? -7.798 -0.331 3.793 1.00 97.88 201 GLN A O 1
ATOM 1534 N N . ASN A 1 202 ? -9.230 -1.115 5.356 1.00 98.56 202 ASN A N 1
ATOM 1535 C CA . ASN A 1 202 ? -10.463 -0.474 4.866 1.00 98.56 202 ASN A CA 1
ATOM 1536 C C . ASN A 1 202 ? -10.689 -0.603 3.338 1.00 98.56 202 ASN A C 1
ATOM 1538 O O . ASN A 1 202 ? -11.386 0.200 2.724 1.00 98.56 202 ASN A O 1
ATOM 1542 N N . ASP A 1 203 ? -10.089 -1.614 2.703 1.00 98.31 203 ASP A N 1
ATOM 1543 C CA . ASP A 1 203 ? -10.241 -1.885 1.277 1.00 98.31 203 ASP A CA 1
ATOM 1544 C C . ASP A 1 203 ? -11.196 -3.066 1.138 1.00 98.31 203 ASP A C 1
ATOM 1546 O O . ASP A 1 203 ? -10.798 -4.225 1.194 1.00 98.31 203 ASP A O 1
ATOM 1550 N N . VAL A 1 204 ? -12.483 -2.767 1.032 1.00 97.31 204 VAL A N 1
ATOM 1551 C CA . VAL A 1 204 ? -13.562 -3.756 0.925 1.00 97.31 204 VAL A CA 1
ATOM 1552 C C . VAL A 1 204 ? -13.706 -4.329 -0.484 1.00 97.31 204 VAL A C 1
ATOM 1554 O O . VAL A 1 204 ? -14.068 -5.486 -0.635 1.00 97.31 204 VAL A O 1
ATOM 1557 N N . LEU A 1 205 ? -13.381 -3.574 -1.533 1.00 98.31 205 LEU A N 1
ATOM 1558 C CA . LEU A 1 205 ? -13.493 -4.022 -2.924 1.00 98.31 205 LEU A CA 1
ATOM 1559 C C . LEU A 1 205 ? -12.608 -5.238 -3.203 1.00 98.31 205 LEU A C 1
ATOM 1561 O O . LEU A 1 205 ? -13.068 -6.196 -3.820 1.00 98.31 205 LEU A O 1
ATOM 1565 N N . LYS A 1 206 ? -11.375 -5.256 -2.678 1.00 97.69 206 LYS A N 1
ATOM 1566 C CA . LYS A 1 206 ? -10.496 -6.432 -2.786 1.00 97.69 206 LYS A CA 1
ATOM 1567 C C . LYS A 1 206 ? -11.006 -7.661 -2.018 1.00 97.69 206 LYS A C 1
ATOM 1569 O O . LYS A 1 206 ? -10.581 -8.774 -2.327 1.00 97.69 206 LYS A O 1
ATOM 1574 N N . GLU A 1 207 ? -11.918 -7.497 -1.053 1.00 97.62 207 GLU A N 1
ATOM 1575 C CA . GLU A 1 207 ? -12.556 -8.638 -0.378 1.00 97.62 207 GLU A CA 1
ATOM 1576 C C . GLU A 1 207 ? -13.393 -9.455 -1.357 1.00 97.62 207 GLU A C 1
ATOM 1578 O O . GLU A 1 207 ? -13.295 -10.675 -1.360 1.00 97.62 207 GLU A O 1
ATOM 1583 N N . TYR A 1 208 ? -14.150 -8.805 -2.240 1.00 96.69 208 TYR A N 1
ATOM 1584 C CA . TYR A 1 208 ? -15.019 -9.504 -3.192 1.00 96.69 208 TYR A CA 1
ATOM 1585 C C . TYR A 1 208 ? -14.252 -10.239 -4.292 1.00 96.69 208 TYR A C 1
ATOM 1587 O O . TYR A 1 208 ? -14.742 -11.236 -4.813 1.00 96.69 208 TYR A O 1
ATOM 1595 N N . VAL A 1 209 ? -13.071 -9.743 -4.671 1.00 93.44 209 VAL A N 1
ATOM 1596 C CA . VAL A 1 209 ? -12.292 -10.309 -5.786 1.00 93.44 209 VAL A CA 1
ATOM 1597 C C . VAL A 1 209 ? -11.197 -11.281 -5.358 1.00 93.44 209 VAL A C 1
ATOM 1599 O O . VAL A 1 209 ? -10.777 -12.081 -6.188 1.00 93.44 209 VAL A O 1
ATOM 1602 N N . ALA A 1 210 ? -10.705 -11.215 -4.114 1.00 95.44 210 ALA A N 1
ATOM 1603 C CA . ALA A 1 210 ? -9.520 -11.985 -3.718 1.00 95.44 210 ALA A CA 1
ATOM 1604 C C . ALA A 1 210 ? -9.542 -12.572 -2.298 1.00 95.44 210 ALA A C 1
ATOM 1606 O O . ALA A 1 210 ? -9.004 -13.657 -2.106 1.00 95.44 210 ALA A O 1
ATOM 1607 N N . ARG A 1 211 ? -10.091 -11.868 -1.295 1.00 95.94 211 ARG A N 1
ATOM 1608 C CA . ARG A 1 211 ? -9.853 -12.214 0.125 1.00 95.94 211 ARG A CA 1
ATOM 1609 C C . ARG A 1 211 ? -11.048 -12.830 0.864 1.00 95.94 211 ARG A C 1
ATOM 1611 O O . ARG A 1 211 ? -10.838 -13.695 1.705 1.00 95.94 211 ARG A O 1
ATOM 1618 N N . GLY A 1 212 ? -12.274 -12.442 0.530 1.00 95.00 212 GLY A N 1
ATOM 1619 C CA . GLY A 1 212 ? -13.500 -13.114 0.966 1.00 95.00 212 GLY A CA 1
ATOM 1620 C C . GLY A 1 212 ? -14.100 -12.696 2.315 1.00 95.00 212 GLY A C 1
ATOM 1621 O O . GLY A 1 212 ? -15.083 -13.311 2.710 1.00 95.00 212 GLY A O 1
ATOM 1622 N N . THR A 1 213 ? -13.597 -11.672 3.021 1.00 96.44 213 THR A N 1
ATOM 1623 C CA . THR A 1 213 ? -14.149 -11.260 4.337 1.00 96.44 213 THR A CA 1
ATOM 1624 C C . THR A 1 213 ? -15.035 -10.009 4.240 1.00 96.44 213 THR A C 1
ATOM 1626 O O . THR A 1 213 ? -14.831 -9.022 4.951 1.00 96.44 213 THR A O 1
ATOM 1629 N N . TYR A 1 214 ? -15.985 -10.004 3.305 1.00 96.81 214 TYR A N 1
ATOM 1630 C CA . TYR A 1 214 ? -16.992 -8.943 3.175 1.00 96.81 214 TYR A CA 1
ATOM 1631 C C . TYR A 1 214 ? -18.231 -9.232 4.044 1.00 96.81 214 TYR A C 1
ATOM 1633 O O . TYR A 1 214 ? -18.494 -10.379 4.388 1.00 96.81 214 TYR A O 1
ATOM 1641 N N . ILE A 1 215 ? -18.999 -8.187 4.381 1.00 97.81 215 ILE A N 1
ATOM 1642 C CA . ILE A 1 215 ? -20.220 -8.287 5.210 1.00 97.81 215 ILE A CA 1
ATOM 1643 C C . ILE A 1 215 ? -21.438 -7.757 4.445 1.00 97.81 215 ILE A C 1
ATOM 1645 O O . ILE A 1 215 ? -22.436 -8.452 4.275 1.00 97.81 215 ILE A O 1
ATOM 1649 N N . PHE A 1 216 ? -21.359 -6.512 3.976 1.00 97.44 216 PHE A N 1
ATOM 1650 C CA . PHE A 1 216 ? -22.459 -5.826 3.291 1.00 97.44 216 PHE A CA 1
ATOM 1651 C C . PHE A 1 216 ? -22.378 -6.032 1.774 1.00 97.44 216 PHE A C 1
ATOM 1653 O O . PHE A 1 216 ? -21.397 -6.595 1.299 1.00 97.44 216 PHE A O 1
ATOM 1660 N N . PRO A 1 217 ? -23.359 -5.577 0.977 1.00 98.06 217 PRO A N 1
ATOM 1661 C CA . PRO A 1 217 ? -23.182 -5.516 -0.467 1.00 98.06 217 PRO A CA 1
ATOM 1662 C C . PRO A 1 217 ? -22.129 -4.455 -0.872 1.00 98.06 217 PRO A C 1
ATOM 1664 O O . PRO A 1 217 ? -21.746 -3.593 -0.062 1.00 98.06 217 PRO A O 1
ATOM 1667 N N . PRO A 1 218 ? -21.620 -4.497 -2.123 1.00 97.56 218 PRO A N 1
ATOM 1668 C CA . PRO A 1 218 ? -20.502 -3.650 -2.544 1.00 97.56 218 PRO A CA 1
ATOM 1669 C C . PRO A 1 218 ? -20.754 -2.142 -2.429 1.00 97.56 218 PRO A C 1
ATOM 1671 O O . PRO A 1 218 ? -19.863 -1.415 -1.994 1.00 97.56 218 PRO A O 1
ATOM 1674 N N . ALA A 1 219 ? -21.948 -1.661 -2.786 1.00 97.69 219 ALA A N 1
ATOM 1675 C CA . ALA A 1 219 ? -22.246 -0.227 -2.801 1.00 97.69 219 ALA A CA 1
ATOM 1676 C C . ALA A 1 219 ? -22.215 0.379 -1.388 1.00 97.69 219 ALA A C 1
ATOM 1678 O O . ALA A 1 219 ? -21.588 1.412 -1.153 1.00 97.69 219 ALA A O 1
ATOM 1679 N N . GLU A 1 220 ? -22.837 -0.297 -0.424 1.00 98.12 220 GLU A N 1
ATOM 1680 C CA . GLU A 1 220 ? -22.885 0.110 0.977 1.00 98.12 220 GLU A CA 1
ATOM 1681 C C . GLU A 1 220 ? -21.501 0.021 1.623 1.00 98.12 220 GLU A C 1
ATOM 1683 O O . GLU A 1 220 ? -21.129 0.895 2.407 1.00 98.12 220 GLU A O 1
ATOM 1688 N N . SER A 1 221 ? -20.715 -0.993 1.250 1.00 98.25 221 SER A N 1
ATOM 1689 C CA . SER A 1 221 ? -19.346 -1.168 1.739 1.00 98.25 221 SER A CA 1
ATOM 1690 C C . SER A 1 221 ? -18.427 -0.040 1.259 1.00 98.25 221 SER A C 1
ATOM 1692 O O . SER A 1 221 ? -17.689 0.534 2.058 1.00 98.25 221 SER A O 1
ATOM 1694 N N . VAL A 1 222 ? -18.492 0.325 -0.028 1.00 98.62 222 VAL A N 1
ATOM 1695 C CA . VAL A 1 222 ? -17.725 1.454 -0.588 1.00 98.62 222 VAL A CA 1
ATOM 1696 C C . VAL A 1 222 ? -18.137 2.770 0.070 1.00 98.62 222 VAL A C 1
ATOM 1698 O O . VAL A 1 222 ? -17.272 3.562 0.442 1.00 98.62 222 VAL A O 1
ATOM 1701 N N . ARG A 1 223 ? -19.443 2.976 0.295 1.00 98.50 223 ARG A N 1
ATOM 1702 C CA . ARG A 1 223 ? -19.957 4.150 1.013 1.00 98.50 223 ARG A CA 1
ATOM 1703 C C . ARG A 1 223 ? -19.351 4.269 2.415 1.00 98.50 223 ARG A C 1
ATOM 1705 O O . ARG A 1 223 ? -18.875 5.347 2.767 1.00 98.50 223 ARG A O 1
ATOM 1712 N N . LEU A 1 224 ? -19.342 3.182 3.195 1.00 98.31 224 LEU A N 1
ATOM 1713 C CA . LEU A 1 224 ? -18.770 3.152 4.548 1.00 98.31 224 LEU A CA 1
ATOM 1714 C C . LEU A 1 224 ? -17.255 3.392 4.548 1.00 98.31 224 LEU A C 1
ATOM 1716 O O . LEU A 1 224 ? -16.761 4.168 5.368 1.00 98.31 224 LEU A O 1
ATOM 1720 N N . ALA A 1 225 ? -16.526 2.784 3.608 1.00 98.50 225 ALA A N 1
ATOM 1721 C CA . ALA A 1 225 ? -15.089 2.999 3.472 1.00 98.50 225 ALA A CA 1
ATOM 1722 C C . ALA A 1 225 ? -14.767 4.476 3.189 1.00 98.50 225 ALA A C 1
ATOM 1724 O O . ALA A 1 225 ? -13.891 5.053 3.837 1.00 98.50 225 ALA A O 1
ATOM 1725 N N . ALA A 1 226 ? -15.527 5.111 2.291 1.00 98.56 226 ALA A N 1
ATOM 1726 C CA . ALA A 1 226 ? -15.414 6.536 1.989 1.00 98.56 226 ALA A CA 1
ATOM 1727 C C . ALA A 1 226 ? -15.819 7.443 3.164 1.00 98.56 226 ALA A C 1
ATOM 1729 O O . ALA A 1 226 ? -15.166 8.462 3.389 1.00 98.56 226 ALA A O 1
ATOM 1730 N N . ASN A 1 227 ? -16.827 7.060 3.962 1.00 98.31 227 ASN A N 1
ATOM 1731 C CA . ASN A 1 227 ? -17.173 7.791 5.185 1.00 98.31 227 ASN A CA 1
ATOM 1732 C C . ASN A 1 227 ? -15.990 7.834 6.157 1.00 98.31 227 ASN A C 1
ATOM 1734 O O . ASN A 1 227 ? -15.676 8.900 6.683 1.00 98.31 227 ASN A O 1
ATOM 1738 N N . LEU A 1 228 ? -15.313 6.699 6.363 1.00 98.44 228 LEU A N 1
ATOM 1739 C CA . LEU A 1 228 ? -14.126 6.640 7.214 1.00 98.44 228 LEU A CA 1
ATOM 1740 C C . LEU A 1 228 ? -12.968 7.471 6.637 1.00 98.44 228 LEU A C 1
ATOM 1742 O O . LEU A 1 228 ? -12.261 8.138 7.392 1.00 98.44 228 LEU A O 1
ATOM 1746 N N . ILE A 1 229 ? -12.788 7.477 5.310 1.00 98.50 229 ILE A N 1
ATOM 1747 C CA . ILE A 1 229 ? -11.779 8.322 4.657 1.00 98.50 229 ILE A CA 1
ATOM 1748 C C . ILE A 1 229 ? -12.030 9.803 4.949 1.00 98.50 229 ILE A C 1
ATOM 1750 O O . ILE A 1 229 ? -11.122 10.475 5.443 1.00 98.50 229 ILE A O 1
ATOM 1754 N N . ASN A 1 230 ? -13.248 10.286 4.694 1.00 98.25 230 ASN A N 1
ATOM 1755 C CA . ASN A 1 230 ? -13.615 11.685 4.909 1.00 98.25 230 ASN A CA 1
ATOM 1756 C C . ASN A 1 230 ? -13.534 12.065 6.400 1.00 98.25 230 ASN A C 1
ATOM 1758 O O . ASN A 1 230 ? -12.961 13.097 6.734 1.00 98.25 230 ASN A O 1
ATOM 1762 N N . TYR A 1 231 ? -14.008 11.197 7.303 1.00 97.56 231 TYR A N 1
ATOM 1763 C CA . TYR A 1 231 ? -13.914 11.417 8.751 1.00 97.56 231 TYR A CA 1
ATOM 1764 C C . TYR A 1 231 ? -12.464 11.599 9.217 1.00 97.56 231 TYR A C 1
ATOM 1766 O O . TYR A 1 231 ? -12.155 12.533 9.956 1.00 97.56 231 TYR A O 1
ATOM 1774 N N . CYS A 1 232 ? -11.549 10.724 8.792 1.00 97.62 232 CYS A N 1
ATOM 1775 C CA . CYS A 1 232 ? -10.149 10.843 9.194 1.00 97.62 232 CYS A CA 1
ATOM 1776 C C . CYS A 1 232 ? -9.458 12.057 8.568 1.00 97.62 232 CYS A C 1
ATOM 1778 O O . CYS A 1 232 ? -8.570 12.615 9.206 1.00 97.62 232 CYS A O 1
ATOM 1780 N N . ALA A 1 233 ? -9.846 12.475 7.359 1.00 96.75 233 ALA A N 1
ATOM 1781 C CA . ALA A 1 233 ? -9.303 13.687 6.750 1.00 96.75 233 ALA A CA 1
ATOM 1782 C C . ALA A 1 233 ? -9.568 14.924 7.627 1.00 96.75 233 ALA A C 1
ATOM 1784 O O . ALA A 1 233 ? -8.657 15.724 7.833 1.00 96.75 233 ALA A O 1
ATOM 1785 N N . GLU A 1 234 ? -10.765 15.014 8.211 1.00 95.94 234 GLU A N 1
ATOM 1786 C CA . GLU A 1 234 ? -11.179 16.130 9.066 1.00 95.94 234 GLU A CA 1
ATOM 1787 C C . GLU A 1 234 ? -10.690 15.992 10.520 1.00 95.94 234 GLU A C 1
ATOM 1789 O O . GLU A 1 234 ? -10.150 16.935 11.099 1.00 95.94 234 GLU A O 1
ATOM 1794 N N . HIS A 1 235 ? -10.843 14.811 11.127 1.00 96.62 235 HIS A N 1
ATOM 1795 C CA . HIS A 1 235 ? -10.696 14.642 12.580 1.00 96.62 235 HIS A CA 1
ATOM 1796 C C . HIS A 1 235 ? -9.440 13.878 13.017 1.00 96.62 235 HIS A C 1
ATOM 1798 O O . HIS A 1 235 ? -8.998 14.020 14.159 1.00 96.62 235 HIS A O 1
ATOM 1804 N N . ALA A 1 236 ? -8.847 13.074 12.132 1.00 96.69 236 ALA A N 1
ATOM 1805 C CA . ALA A 1 236 ? -7.680 12.243 12.435 1.00 96.69 236 ALA A CA 1
ATOM 1806 C C . ALA A 1 236 ? -6.609 12.315 11.324 1.00 96.69 236 ALA A C 1
ATOM 1808 O O . ALA A 1 236 ? -6.214 11.285 10.772 1.00 96.69 236 ALA A O 1
ATOM 1809 N N . PRO A 1 237 ? -6.087 13.512 10.987 1.00 94.94 237 PRO A N 1
ATOM 1810 C CA . PRO A 1 237 ? -5.260 13.745 9.794 1.00 94.94 237 PRO A CA 1
ATOM 1811 C C . PRO A 1 237 ? -3.899 13.025 9.784 1.00 94.94 237 PRO A C 1
ATOM 1813 O O . PRO A 1 237 ? -3.179 13.066 8.780 1.00 94.94 237 PRO A O 1
ATOM 1816 N N . LYS A 1 238 ? -3.496 12.385 10.891 1.00 95.31 238 LYS A N 1
ATOM 1817 C CA . LYS A 1 238 ? -2.299 11.529 10.978 1.00 95.31 238 LYS A CA 1
ATOM 1818 C C . LYS A 1 238 ? -2.594 10.036 10.784 1.00 95.31 238 LYS A C 1
ATOM 1820 O O . LYS A 1 238 ? -1.650 9.260 10.613 1.00 95.31 238 LYS A O 1
ATOM 1825 N N . PHE A 1 239 ? -3.862 9.637 10.769 1.00 96.88 239 PHE A N 1
ATOM 1826 C CA . PHE A 1 239 ? -4.289 8.260 10.568 1.00 96.88 239 PHE A CA 1
ATOM 1827 C C . PHE A 1 239 ? -4.486 7.967 9.074 1.00 96.88 239 PHE A C 1
ATOM 1829 O O . PHE A 1 239 ? -5.147 8.719 8.360 1.00 96.88 239 PHE A O 1
ATOM 1836 N N . ASN A 1 240 ? -3.920 6.863 8.581 1.00 96.69 240 ASN A N 1
ATOM 1837 C CA . ASN A 1 240 ? -4.179 6.398 7.219 1.00 96.69 240 ASN A CA 1
ATOM 1838 C C . ASN A 1 240 ? -5.488 5.601 7.200 1.00 96.69 240 ASN A C 1
ATOM 1840 O O . ASN A 1 240 ? -5.527 4.430 7.569 1.00 96.69 240 ASN A O 1
ATOM 1844 N N . SER A 1 241 ? -6.572 6.246 6.787 1.00 95.06 241 SER A N 1
ATOM 1845 C CA . SER A 1 241 ? -7.931 5.685 6.789 1.00 95.06 241 SER A CA 1
ATOM 1846 C C . SER A 1 241 ? -8.168 4.574 5.771 1.00 95.06 241 SER A C 1
ATOM 1848 O O . SER A 1 241 ? -9.190 3.894 5.844 1.00 95.06 241 SER A O 1
ATOM 1850 N N . ILE A 1 242 ? -7.246 4.384 4.827 1.00 98.19 242 ILE A N 1
ATOM 1851 C CA . ILE A 1 242 ? -7.290 3.285 3.869 1.00 98.19 242 ILE A CA 1
ATOM 1852 C C . ILE A 1 242 ? -5.882 2.834 3.469 1.00 98.19 242 ILE A C 1
ATOM 1854 O O . ILE A 1 242 ? -4.953 3.641 3.320 1.00 98.19 242 ILE A O 1
ATOM 1858 N N . SER A 1 243 ? -5.738 1.527 3.262 1.00 97.94 243 SER A N 1
ATOM 1859 C CA . SER A 1 243 ? -4.590 0.884 2.633 1.00 97.94 243 SER A CA 1
ATOM 1860 C C . SER A 1 243 ? -5.054 0.057 1.436 1.00 97.94 243 SER A C 1
ATOM 1862 O O . SER A 1 243 ? -5.407 -1.119 1.560 1.00 97.94 243 SER A O 1
ATOM 1864 N N . VAL A 1 244 ? -5.073 0.689 0.261 1.00 98.00 244 VAL A N 1
ATOM 1865 C CA . VAL A 1 244 ? -5.540 0.045 -0.971 1.00 98.00 244 VAL A CA 1
ATOM 1866 C C . VAL A 1 244 ? -4.581 -1.081 -1.350 1.00 98.00 244 VAL A C 1
ATOM 1868 O O . VAL A 1 244 ? -3.361 -0.899 -1.409 1.00 98.00 244 VAL A O 1
ATOM 1871 N N . SER A 1 245 ? -5.137 -2.271 -1.558 1.00 96.50 245 SER A N 1
ATOM 1872 C CA . SER A 1 245 ? -4.392 -3.520 -1.486 1.00 96.50 245 SER A CA 1
ATOM 1873 C C . SER A 1 245 ? -4.278 -4.220 -2.837 1.00 96.50 245 SER A C 1
ATOM 1875 O O . SER A 1 245 ? -5.201 -4.902 -3.274 1.00 96.50 245 SER A O 1
ATOM 1877 N N . GLY A 1 246 ? -3.090 -4.164 -3.438 1.00 97.62 246 GLY A N 1
ATOM 1878 C CA . GLY A 1 246 ? -2.695 -5.086 -4.506 1.00 97.62 246 GLY A CA 1
ATOM 1879 C C . GLY A 1 246 ? -2.255 -6.456 -3.978 1.00 97.62 246 GLY A C 1
ATOM 1880 O O . GLY A 1 246 ? -2.433 -7.461 -4.660 1.00 97.62 246 GLY A O 1
ATOM 1881 N N . TYR A 1 247 ? -1.757 -6.525 -2.734 1.00 97.56 247 TYR A N 1
ATOM 1882 C CA . TYR A 1 247 ? -1.145 -7.741 -2.182 1.00 97.56 247 TYR A CA 1
ATOM 1883 C C . TYR A 1 247 ? -2.008 -9.001 -2.328 1.00 97.56 247 TYR A C 1
ATOM 1885 O O . TYR A 1 247 ? -1.566 -9.986 -2.909 1.00 97.56 247 TYR A O 1
ATOM 1893 N N . HIS A 1 248 ? -3.251 -8.949 -1.849 1.00 97.69 248 HIS A N 1
ATOM 1894 C CA . HIS A 1 248 ? -4.172 -10.090 -1.873 1.00 97.69 248 HIS A CA 1
ATOM 1895 C C . HIS A 1 248 ? -4.553 -10.489 -3.299 1.00 97.69 248 HIS A C 1
ATOM 1897 O O . HIS A 1 248 ? -4.701 -11.666 -3.593 1.00 97.69 248 HIS A O 1
ATOM 1903 N N . ILE A 1 249 ? -4.672 -9.509 -4.196 1.00 97.38 249 ILE A N 1
ATOM 1904 C CA . ILE A 1 249 ? -4.979 -9.748 -5.607 1.00 97.38 249 ILE A CA 1
ATOM 1905 C C . ILE A 1 249 ? -3.806 -10.482 -6.273 1.00 97.38 249 ILE A C 1
ATOM 1907 O O . ILE A 1 249 ? -4.010 -11.382 -7.088 1.00 97.38 249 ILE A O 1
ATOM 1911 N N . ARG A 1 250 ? -2.561 -10.131 -5.928 1.00 96.19 250 ARG A N 1
ATOM 1912 C CA . ARG A 1 250 ? -1.361 -10.843 -6.396 1.00 96.19 250 ARG A CA 1
ATOM 1913 C C . ARG A 1 250 ? -1.263 -12.250 -5.814 1.00 96.19 250 ARG A C 1
ATOM 1915 O O . ARG A 1 250 ? -1.025 -13.179 -6.573 1.00 96.19 250 ARG A O 1
ATOM 1922 N N . GLU A 1 251 ? -1.522 -12.416 -4.518 1.00 96.81 251 GLU A N 1
ATOM 1923 C CA . GLU A 1 251 ? -1.568 -13.740 -3.874 1.00 96.81 251 GLU A CA 1
ATOM 1924 C C . GLU A 1 251 ? -2.673 -14.639 -4.452 1.00 96.81 251 GLU A C 1
ATOM 1926 O O . GLU A 1 251 ? -2.495 -15.849 -4.533 1.00 96.81 251 GLU A O 1
ATOM 1931 N N . ALA A 1 252 ? -3.778 -14.058 -4.928 1.00 96.06 252 ALA A N 1
ATOM 1932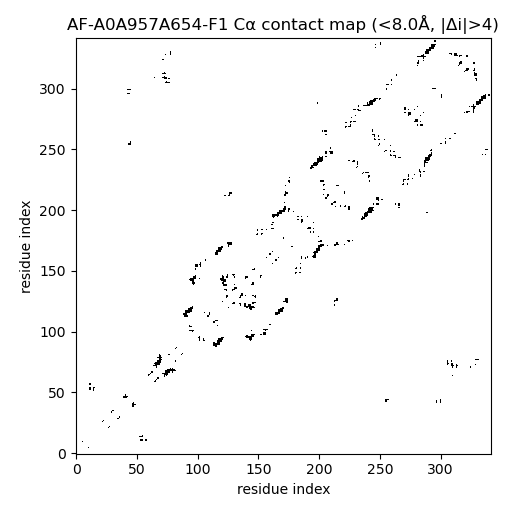 C CA . ALA A 1 252 ? -4.842 -14.772 -5.636 1.00 96.06 252 ALA A CA 1
ATOM 1933 C C . ALA A 1 252 ? -4.490 -15.140 -7.097 1.00 96.06 252 ALA A C 1
ATOM 1935 O O . ALA A 1 252 ? -5.315 -15.728 -7.795 1.00 96.06 252 ALA A O 1
ATOM 1936 N N . GLY A 1 253 ? -3.282 -14.810 -7.575 1.00 94.50 253 GLY A N 1
ATOM 1937 C CA . GLY A 1 253 ? -2.754 -15.270 -8.865 1.00 94.50 253 GLY A CA 1
ATOM 1938 C C . GLY A 1 253 ? -2.742 -14.237 -9.997 1.00 94.50 253 GLY A C 1
ATOM 1939 O O . GLY A 1 253 ? -2.510 -14.605 -11.148 1.00 94.50 253 GLY A O 1
ATOM 1940 N N . SER A 1 254 ? -2.976 -12.951 -9.716 1.00 95.38 254 SER A N 1
ATOM 1941 C CA . SER A 1 254 ? -2.888 -11.901 -10.746 1.00 95.38 254 SER A CA 1
ATOM 1942 C C . SER A 1 254 ? -1.454 -11.633 -11.235 1.00 95.38 254 SER A C 1
ATOM 1944 O O . SER A 1 254 ? -0.470 -11.868 -10.530 1.00 95.38 254 SER A O 1
ATOM 1946 N N . THR A 1 255 ? -1.310 -11.094 -12.451 1.00 94.81 255 THR A N 1
ATOM 1947 C CA . THR A 1 255 ? -0.038 -10.538 -12.955 1.00 94.81 255 THR A CA 1
ATOM 1948 C C . THR A 1 255 ? 0.299 -9.199 -12.278 1.00 94.81 255 THR A C 1
ATOM 1950 O O . THR A 1 255 ? -0.577 -8.561 -11.696 1.00 94.81 255 THR A O 1
ATOM 1953 N N . ALA A 1 256 ? 1.544 -8.710 -12.376 1.00 95.06 256 ALA A N 1
ATOM 1954 C CA . ALA A 1 256 ? 1.902 -7.415 -11.778 1.00 95.06 256 ALA A CA 1
ATOM 1955 C C . ALA A 1 256 ? 1.126 -6.250 -12.425 1.00 95.06 256 ALA A C 1
ATOM 1957 O O . ALA A 1 256 ? 0.746 -5.297 -11.746 1.00 95.06 256 ALA A O 1
ATOM 1958 N N . ALA A 1 257 ? 0.838 -6.339 -13.728 1.00 94.12 257 ALA A N 1
ATOM 1959 C CA . ALA A 1 257 ? -0.007 -5.368 -14.422 1.00 94.12 257 ALA A CA 1
ATOM 1960 C C . ALA A 1 257 ? -1.466 -5.396 -13.924 1.00 94.12 257 ALA A C 1
ATOM 1962 O O . ALA A 1 257 ? -2.057 -4.338 -13.702 1.00 94.12 257 ALA A O 1
ATOM 1963 N N . GLN A 1 258 ? -2.033 -6.588 -13.709 1.00 95.75 258 GLN A N 1
ATOM 1964 C CA . GLN A 1 258 ? -3.379 -6.751 -13.148 1.00 95.75 258 GLN A CA 1
ATOM 1965 C C . GLN A 1 258 ? -3.458 -6.241 -11.703 1.00 95.75 258 GLN A C 1
ATOM 1967 O O . GLN A 1 258 ? -4.394 -5.519 -11.373 1.00 95.75 258 GLN A O 1
ATOM 1972 N N . GLU A 1 259 ? -2.455 -6.540 -10.871 1.00 97.19 259 GLU A N 1
ATOM 1973 C CA . GLU A 1 259 ? -2.342 -6.027 -9.499 1.00 97.19 259 GLU A CA 1
ATOM 1974 C C . GLU A 1 259 ? -2.439 -4.492 -9.467 1.00 97.19 259 GLU A C 1
ATOM 1976 O O . GLU A 1 259 ? -3.231 -3.941 -8.702 1.00 97.19 259 GLU A O 1
ATOM 1981 N N . ILE A 1 260 ? -1.685 -3.796 -10.333 1.00 96.94 260 ILE A N 1
ATOM 1982 C CA . ILE A 1 260 ? -1.756 -2.332 -10.463 1.00 96.94 260 ILE A CA 1
ATOM 1983 C C . ILE A 1 260 ? -3.157 -1.898 -10.909 1.00 96.94 260 ILE A C 1
ATOM 1985 O O . ILE A 1 260 ? -3.764 -1.033 -10.276 1.00 96.94 260 ILE A O 1
ATOM 1989 N N . GLY A 1 261 ? -3.663 -2.475 -12.003 1.00 96.88 261 GLY A N 1
ATOM 1990 C CA . GLY A 1 261 ? -4.922 -2.058 -12.621 1.00 96.88 261 GLY A CA 1
ATOM 1991 C C . GLY A 1 261 ? -6.120 -2.194 -11.682 1.00 96.88 261 GLY A C 1
ATOM 1992 O O . GLY A 1 261 ? -6.913 -1.259 -11.552 1.00 96.88 261 GLY A O 1
ATOM 1993 N N . PHE A 1 262 ? -6.224 -3.322 -10.980 1.00 97.75 262 PHE A N 1
ATOM 1994 C CA . PHE A 1 262 ? -7.298 -3.572 -10.024 1.00 97.75 262 PHE A CA 1
ATOM 1995 C C . PHE A 1 262 ? -7.163 -2.706 -8.768 1.00 97.75 262 PHE A C 1
ATOM 1997 O O . PHE A 1 262 ? -8.136 -2.059 -8.382 1.00 97.75 262 PHE A O 1
ATOM 2004 N N . ALA A 1 263 ? -5.966 -2.597 -8.177 1.00 98.12 263 ALA A N 1
ATOM 2005 C CA . ALA A 1 263 ? -5.762 -1.742 -7.006 1.00 98.12 263 ALA A CA 1
ATOM 2006 C C . ALA A 1 263 ? -6.075 -0.268 -7.315 1.00 98.12 263 ALA A C 1
ATOM 2008 O O . ALA A 1 263 ? -6.720 0.413 -6.521 1.00 98.12 263 ALA A O 1
ATOM 2009 N N . PHE A 1 264 ? -5.673 0.234 -8.485 1.00 98.31 264 PHE A N 1
ATOM 2010 C CA . PHE A 1 264 ? -5.969 1.614 -8.872 1.00 98.31 264 PHE A CA 1
ATOM 2011 C C . PHE A 1 264 ? -7.457 1.803 -9.119 1.00 98.31 264 PHE A C 1
ATOM 2013 O O . PHE A 1 264 ? -8.023 2.776 -8.638 1.00 98.31 264 PHE A O 1
ATOM 2020 N N . SER A 1 265 ? -8.114 0.855 -9.784 1.00 98.25 265 SER A N 1
ATOM 2021 C CA . SER A 1 265 ? -9.564 0.908 -9.994 1.00 98.25 265 SER A CA 1
ATOM 2022 C C . SER A 1 265 ? -10.332 0.967 -8.668 1.00 98.25 265 SER A C 1
ATOM 2024 O O . SER A 1 265 ? -11.234 1.793 -8.533 1.00 98.25 265 SER A O 1
ATOM 2026 N N . ASN A 1 266 ? -9.918 0.188 -7.661 1.00 98.44 266 ASN A N 1
ATOM 2027 C CA . ASN A 1 266 ? -10.487 0.263 -6.313 1.00 98.44 266 ASN A CA 1
ATOM 2028 C C . ASN A 1 266 ? -10.275 1.648 -5.687 1.00 98.44 266 ASN A C 1
ATOM 2030 O O . ASN A 1 266 ? -11.232 2.263 -5.222 1.00 98.44 266 ASN A O 1
ATOM 2034 N N . ALA A 1 267 ? -9.043 2.172 -5.718 1.00 98.19 267 ALA A N 1
ATOM 2035 C CA . ALA A 1 267 ? -8.734 3.502 -5.188 1.00 98.19 267 ALA A CA 1
ATOM 2036 C C . ALA A 1 267 ? -9.598 4.597 -5.829 1.00 98.19 267 ALA A C 1
ATOM 2038 O O . ALA A 1 267 ? -10.125 5.459 -5.130 1.00 98.19 267 ALA A O 1
ATOM 2039 N N . LEU A 1 268 ? -9.769 4.548 -7.152 1.00 98.25 268 LEU A N 1
ATOM 2040 C CA . LEU A 1 268 ? -10.600 5.500 -7.882 1.00 98.25 268 LEU A CA 1
ATOM 2041 C C . LEU A 1 268 ? -12.064 5.426 -7.448 1.00 98.25 268 LEU A C 1
ATOM 2043 O O . LEU A 1 268 ? -12.658 6.471 -7.220 1.00 98.25 268 LEU A O 1
ATOM 2047 N N . ALA A 1 269 ? -12.613 4.224 -7.263 1.00 98.56 269 ALA A N 1
ATOM 2048 C CA . ALA A 1 269 ? -13.982 4.054 -6.783 1.00 98.56 269 ALA A CA 1
ATOM 2049 C C . ALA A 1 269 ? -14.191 4.664 -5.385 1.00 98.56 269 ALA A C 1
ATOM 2051 O O . ALA A 1 269 ? -15.202 5.326 -5.152 1.00 98.56 269 ALA A O 1
ATOM 2052 N N . TYR A 1 270 ? -13.224 4.509 -4.471 1.00 98.69 270 TYR A N 1
ATOM 2053 C CA . TYR A 1 270 ? -13.295 5.151 -3.154 1.00 98.69 270 TYR A CA 1
ATOM 2054 C C . TYR A 1 270 ? -13.212 6.675 -3.241 1.00 98.69 270 TYR A C 1
ATOM 2056 O O . TYR A 1 270 ? -13.979 7.358 -2.571 1.00 98.69 270 TYR A O 1
ATOM 2064 N N . LEU A 1 271 ? -12.319 7.223 -4.072 1.00 98.31 271 LEU A N 1
ATOM 2065 C CA . LEU A 1 271 ? -12.194 8.674 -4.243 1.00 98.31 271 LEU A CA 1
ATOM 2066 C C . LEU A 1 271 ? -13.431 9.289 -4.910 1.00 98.31 271 LEU A C 1
ATOM 2068 O O . LEU A 1 271 ? -13.889 10.351 -4.486 1.00 98.31 271 LEU A O 1
ATOM 2072 N N . ASP A 1 272 ? -13.992 8.621 -5.917 1.00 98.56 272 ASP A N 1
ATOM 2073 C CA . ASP A 1 272 ? -15.237 9.036 -6.565 1.00 98.56 272 ASP A CA 1
ATOM 2074 C C . ASP A 1 272 ? -16.387 9.078 -5.538 1.00 98.56 272 ASP A C 1
ATOM 2076 O O . ASP A 1 272 ? -17.150 10.048 -5.493 1.00 98.56 272 ASP A O 1
ATOM 2080 N N . GLU A 1 273 ? -16.465 8.089 -4.641 1.00 98.75 273 GLU A N 1
ATOM 2081 C CA . GLU A 1 273 ? -17.440 8.070 -3.548 1.00 98.75 273 GLU A CA 1
ATOM 2082 C C . GLU A 1 273 ? -17.167 9.150 -2.482 1.00 98.75 273 GLU A C 1
ATOM 2084 O O . GLU A 1 273 ? -18.102 9.843 -2.079 1.00 98.75 273 GLU A O 1
ATOM 2089 N N . CYS A 1 274 ? -15.912 9.367 -2.065 1.00 98.50 274 CYS A N 1
ATOM 2090 C CA . CYS A 1 274 ? -15.536 10.458 -1.154 1.00 98.50 274 CYS A CA 1
ATOM 2091 C C . CYS A 1 274 ? -16.010 11.813 -1.686 1.00 98.50 274 CYS A C 1
ATOM 2093 O O . CYS A 1 274 ? -16.641 12.582 -0.956 1.00 98.50 274 CYS A O 1
ATOM 2095 N N . LYS A 1 275 ? -15.765 12.074 -2.976 1.00 98.06 275 LYS A N 1
ATOM 2096 C CA . LYS A 1 275 ? -16.208 13.288 -3.665 1.00 98.06 275 LYS A CA 1
ATOM 2097 C C . LYS A 1 275 ? -17.730 13.377 -3.739 1.00 98.06 275 LYS A C 1
ATOM 2099 O O . LYS A 1 275 ? -18.285 14.451 -3.517 1.00 98.06 275 LYS A O 1
ATOM 2104 N N . ARG A 1 276 ? -18.424 12.268 -4.020 1.00 98.38 276 ARG A N 1
ATOM 2105 C CA . ARG A 1 276 ? -19.897 12.222 -4.044 1.00 98.38 276 ARG A CA 1
ATOM 2106 C C . ARG A 1 276 ? -20.506 12.589 -2.688 1.00 98.38 276 ARG A C 1
ATOM 2108 O O . ARG A 1 276 ? -21.569 13.199 -2.649 1.00 98.38 276 ARG A O 1
ATOM 2115 N N . GLN A 1 277 ? -19.831 12.244 -1.593 1.00 97.75 277 GLN A N 1
ATOM 2116 C CA . GLN A 1 277 ? -20.217 12.616 -0.229 1.00 97.75 277 GLN A CA 1
ATOM 2117 C C . GLN A 1 277 ? -19.826 14.058 0.152 1.00 97.75 277 GLN A C 1
ATOM 2119 O O . GLN A 1 277 ? -20.082 14.472 1.278 1.00 97.75 277 GLN A O 1
ATOM 2124 N N . GLY A 1 278 ? -19.227 14.827 -0.765 1.00 97.38 278 GLY A N 1
ATOM 2125 C CA . GLY A 1 278 ? -18.814 16.214 -0.537 1.00 97.38 278 GLY A CA 1
ATOM 2126 C C . GLY A 1 278 ? -17.415 16.381 0.061 1.00 97.38 278 GLY A C 1
ATOM 2127 O O . GLY A 1 278 ? -17.060 17.497 0.427 1.00 97.38 278 GLY A O 1
ATOM 2128 N N . GLY A 1 279 ? -16.618 15.311 0.157 1.00 97.19 279 GLY A N 1
ATOM 2129 C CA . GLY A 1 279 ? -15.243 15.385 0.656 1.00 97.19 279 GLY A CA 1
ATOM 2130 C C . GLY A 1 279 ? -14.309 16.132 -0.302 1.00 97.19 279 GLY A C 1
ATOM 2131 O O . GLY A 1 279 ? -14.379 15.949 -1.522 1.00 97.19 279 GLY A O 1
ATOM 2132 N N . ASP A 1 280 ? -13.396 16.942 0.242 1.00 97.06 280 ASP A N 1
ATOM 2133 C CA . ASP A 1 280 ? -12.306 17.535 -0.537 1.00 97.06 280 ASP A CA 1
ATOM 2134 C C . ASP A 1 280 ? -11.240 16.470 -0.813 1.00 97.06 280 ASP A C 1
ATOM 2136 O O . ASP A 1 280 ? -10.619 15.924 0.103 1.00 97.06 280 ASP A O 1
ATOM 2140 N N . LEU A 1 281 ? -10.998 16.163 -2.089 1.00 97.06 281 LEU A N 1
ATOM 2141 C CA . LEU A 1 281 ? -9.997 15.172 -2.475 1.00 97.06 281 LEU A CA 1
ATOM 2142 C C . LEU A 1 281 ? -8.561 15.634 -2.197 1.00 97.06 281 LEU A C 1
ATOM 2144 O O . LEU A 1 281 ? -7.699 14.780 -1.991 1.00 97.06 281 LEU A O 1
ATOM 2148 N N . ASN A 1 282 ? -8.290 16.943 -2.112 1.00 96.88 282 ASN A N 1
ATOM 2149 C CA . ASN A 1 282 ? -6.981 17.442 -1.674 1.00 96.88 282 ASN A CA 1
ATOM 2150 C C . ASN A 1 282 ? -6.682 17.115 -0.209 1.00 96.88 282 ASN A C 1
ATOM 2152 O O . ASN A 1 282 ? -5.516 17.178 0.185 1.00 96.88 282 ASN A O 1
ATOM 2156 N N . GLU A 1 283 ? -7.695 16.760 0.580 1.00 96.19 283 GLU A N 1
ATOM 2157 C CA . GLU A 1 283 ? -7.581 16.326 1.973 1.00 96.19 283 GLU A CA 1
ATOM 2158 C C . GLU A 1 283 ? -7.753 14.811 2.090 1.00 96.19 283 GLU A C 1
ATOM 2160 O O . GLU A 1 283 ? -6.849 14.111 2.550 1.00 96.19 283 GLU A O 1
ATOM 2165 N N . SER A 1 284 ? -8.849 14.289 1.545 1.00 96.06 284 SER A N 1
ATOM 2166 C CA . SER A 1 284 ? -9.240 12.876 1.606 1.00 96.06 284 SER A CA 1
ATOM 2167 C C . SER A 1 284 ? -8.179 11.939 1.022 1.00 96.06 284 SER A C 1
ATOM 2169 O O . SER A 1 284 ? -7.914 10.867 1.566 1.00 96.06 284 SER A O 1
ATOM 2171 N N . ALA A 1 285 ? -7.502 12.347 -0.059 1.00 95.69 285 ALA A N 1
ATOM 2172 C CA . ALA A 1 285 ? -6.479 11.520 -0.694 1.00 95.69 285 ALA A CA 1
ATOM 2173 C C . ALA A 1 285 ? -5.090 11.620 -0.029 1.00 95.69 285 ALA A C 1
ATOM 2175 O O . ALA A 1 285 ? -4.213 10.805 -0.325 1.00 95.69 285 ALA A O 1
ATOM 2176 N N . GLN A 1 286 ? -4.853 12.570 0.890 1.00 94.44 286 GLN A N 1
ATOM 2177 C CA . GLN A 1 286 ? -3.527 12.765 1.507 1.00 94.44 286 GLN A CA 1
ATOM 2178 C C . GLN A 1 286 ? -3.042 11.549 2.289 1.00 94.44 286 GLN A C 1
ATOM 2180 O O . GLN A 1 286 ? -1.836 11.361 2.454 1.00 94.44 286 GLN A O 1
ATOM 2185 N N . ARG A 1 287 ? -3.969 10.743 2.806 1.00 89.38 287 ARG A N 1
ATOM 2186 C CA . ARG A 1 287 ? -3.678 9.605 3.681 1.00 89.38 287 ARG A CA 1
ATOM 2187 C C . ARG A 1 287 ? -4.113 8.267 3.096 1.00 89.38 287 ARG A C 1
ATOM 2189 O O . ARG A 1 287 ? -4.135 7.266 3.806 1.00 89.38 287 ARG A O 1
ATOM 2196 N N . VAL A 1 288 ? -4.349 8.228 1.782 1.00 93.94 288 VAL A N 1
ATOM 2197 C CA . VAL A 1 288 ? -4.405 6.964 1.046 1.00 93.94 288 VAL A CA 1
ATOM 2198 C C . VAL A 1 288 ? -3.017 6.329 1.104 1.00 93.94 288 VAL A C 1
ATOM 2200 O O . VAL A 1 288 ? -2.022 6.881 0.617 1.00 93.94 288 VAL A O 1
ATOM 2203 N N . SER A 1 289 ? -2.954 5.176 1.758 1.00 94.44 289 SER A N 1
ATOM 2204 C CA . SER A 1 289 ? -1.786 4.306 1.789 1.00 94.44 289 SER A CA 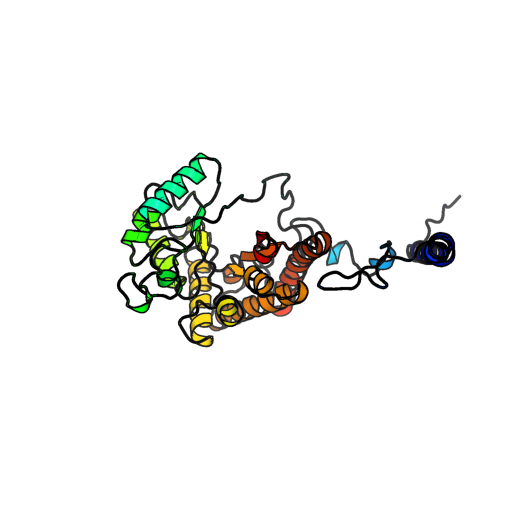1
ATOM 2205 C C . SER A 1 289 ? -2.033 3.077 0.920 1.00 94.44 289 SER A C 1
ATOM 2207 O O . SER A 1 289 ? -3.139 2.859 0.425 1.00 94.44 289 SER A O 1
ATOM 2209 N N . TRP A 1 290 ? -0.987 2.289 0.709 1.00 97.56 290 TRP A N 1
ATOM 2210 C CA . TRP A 1 290 ? -1.017 1.161 -0.213 1.00 97.56 290 TRP A CA 1
ATOM 2211 C C . TRP A 1 290 ? -0.323 -0.055 0.382 1.00 97.56 290 TRP A C 1
ATOM 2213 O O . TRP A 1 290 ? 0.596 0.092 1.191 1.00 97.56 290 TRP A O 1
ATOM 2223 N N . ILE A 1 291 ? -0.708 -1.242 -0.073 1.00 96.50 291 ILE A N 1
ATOM 2224 C CA . ILE A 1 291 ? -0.007 -2.494 0.209 1.00 96.50 291 ILE A CA 1
ATOM 2225 C C . ILE A 1 291 ? 0.074 -3.345 -1.060 1.00 96.50 291 ILE A C 1
ATOM 2227 O O . ILE A 1 291 ? -0.938 -3.758 -1.626 1.00 96.50 291 ILE A O 1
ATOM 2231 N N . PHE A 1 292 ? 1.300 -3.623 -1.500 1.00 97.50 292 PHE A N 1
ATOM 2232 C CA . PHE A 1 292 ? 1.585 -4.430 -2.688 1.00 97.50 292 PHE A CA 1
ATOM 2233 C C . PHE A 1 292 ? 2.494 -5.605 -2.340 1.00 97.50 292 PHE A C 1
ATOM 2235 O O . PHE A 1 292 ? 3.331 -5.514 -1.439 1.00 97.50 292 PHE A O 1
ATOM 2242 N N . ASN A 1 293 ? 2.350 -6.686 -3.093 1.00 95.94 293 ASN A N 1
ATOM 2243 C CA . ASN A 1 293 ? 3.167 -7.889 -2.971 1.00 95.94 293 ASN A CA 1
ATOM 2244 C C . ASN A 1 293 ? 4.549 -7.673 -3.592 1.00 95.94 293 ASN A C 1
ATOM 2246 O O . ASN A 1 293 ? 4.645 -7.035 -4.629 1.00 95.94 293 ASN A O 1
ATOM 2250 N N . THR A 1 294 ? 5.624 -8.183 -3.001 1.00 96.00 294 THR A N 1
ATOM 2251 C CA . THR A 1 294 ? 6.907 -8.334 -3.704 1.00 96.00 294 THR A CA 1
ATOM 2252 C C . THR A 1 294 ? 7.097 -9.801 -4.065 1.00 96.00 294 THR A C 1
ATOM 2254 O O . THR A 1 294 ? 7.415 -10.619 -3.199 1.00 96.00 294 THR A O 1
ATOM 2257 N N . HIS A 1 295 ? 6.903 -10.112 -5.346 1.00 93.94 295 HIS A N 1
ATOM 2258 C CA . HIS A 1 295 ? 7.038 -11.457 -5.900 1.00 93.94 295 HIS A CA 1
ATOM 2259 C C . HIS A 1 295 ? 8.486 -11.766 -6.341 1.00 93.94 295 HIS A C 1
ATOM 2261 O O . HIS A 1 295 ? 9.398 -10.948 -6.223 1.00 93.94 295 HIS A O 1
ATOM 2267 N N . ASN A 1 296 ? 8.710 -12.956 -6.903 1.00 92.19 296 ASN A N 1
ATOM 2268 C CA . ASN A 1 296 ? 10.048 -13.449 -7.255 1.00 92.19 296 ASN A CA 1
ATOM 2269 C C . ASN A 1 296 ? 10.681 -12.797 -8.503 1.00 92.19 296 ASN A C 1
ATOM 2271 O O . ASN A 1 296 ? 11.884 -12.946 -8.731 1.00 92.19 296 ASN A O 1
ATOM 2275 N N . HIS A 1 297 ? 9.920 -12.069 -9.329 1.00 92.06 297 HIS A N 1
ATOM 2276 C CA . HIS A 1 297 ? 10.468 -11.396 -10.512 1.00 92.06 297 HIS A CA 1
ATOM 2277 C C . HIS A 1 297 ? 11.155 -10.076 -10.127 1.00 92.06 297 HIS A C 1
ATOM 2279 O O . HIS A 1 297 ? 10.613 -8.995 -10.325 1.00 92.06 297 HIS A O 1
ATOM 2285 N N . PHE A 1 298 ? 12.378 -10.166 -9.599 1.00 94.56 298 PHE A N 1
ATOM 2286 C CA . PHE A 1 298 ? 13.112 -9.055 -8.974 1.00 94.56 298 PHE A CA 1
ATOM 2287 C C . PHE A 1 298 ? 13.045 -7.708 -9.725 1.00 94.56 298 PHE A C 1
ATOM 2289 O O . PHE A 1 298 ? 12.618 -6.701 -9.159 1.00 94.56 298 PHE A O 1
ATOM 2296 N N . PHE A 1 299 ? 13.429 -7.668 -11.007 1.00 95.88 299 PHE A N 1
ATOM 2297 C CA . PHE A 1 299 ? 13.412 -6.423 -11.789 1.00 95.88 299 PHE A CA 1
ATOM 2298 C C . PHE A 1 299 ? 11.998 -5.942 -12.135 1.00 95.88 299 PHE A C 1
ATOM 2300 O O . PHE A 1 299 ? 11.762 -4.734 -12.174 1.00 95.88 299 PHE A O 1
ATOM 2307 N N . GLU A 1 300 ? 11.058 -6.864 -12.346 1.00 95.81 300 GLU A N 1
ATOM 2308 C CA . GLU A 1 300 ? 9.653 -6.534 -12.594 1.00 95.81 300 GLU A CA 1
ATOM 2309 C C . GLU A 1 300 ? 9.032 -5.874 -11.365 1.00 95.81 300 GLU A C 1
ATOM 2311 O O . GLU A 1 300 ? 8.385 -4.841 -11.497 1.00 95.81 300 GLU A O 1
ATOM 2316 N N . GLU A 1 301 ? 9.293 -6.393 -10.166 1.00 96.81 301 GLU A N 1
ATOM 2317 C CA . GLU A 1 301 ? 8.781 -5.804 -8.930 1.00 96.81 301 GLU A CA 1
ATOM 2318 C C . GLU A 1 301 ? 9.386 -4.408 -8.685 1.00 96.81 301 GLU A C 1
ATOM 2320 O O . GLU A 1 301 ? 8.661 -3.462 -8.367 1.00 96.81 301 GLU A O 1
ATOM 2325 N N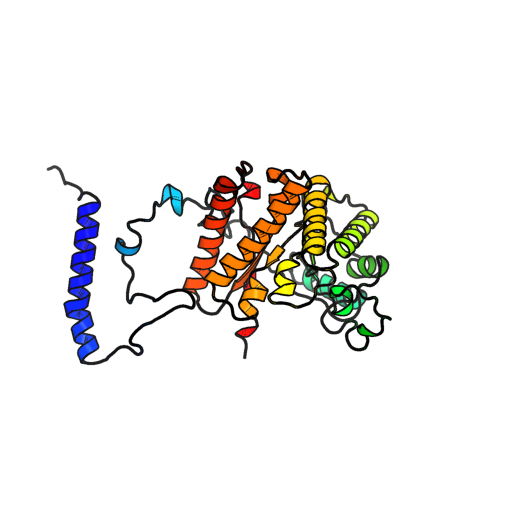 . ILE A 1 302 ? 10.687 -4.209 -8.950 1.00 97.62 302 ILE A N 1
ATOM 2326 C CA . ILE A 1 302 ? 11.307 -2.869 -8.916 1.00 97.62 302 ILE A CA 1
ATOM 2327 C C . ILE A 1 302 ? 10.622 -1.921 -9.912 1.00 97.62 302 ILE A C 1
ATOM 2329 O O . ILE A 1 302 ? 10.316 -0.771 -9.569 1.00 97.62 302 ILE A O 1
ATOM 2333 N N . ALA A 1 303 ? 10.375 -2.379 -11.143 1.00 96.88 303 ALA A N 1
ATOM 2334 C CA . ALA A 1 303 ? 9.681 -1.597 -12.159 1.00 96.88 303 ALA A CA 1
ATOM 2335 C C . ALA A 1 303 ? 8.242 -1.273 -11.731 1.00 96.88 303 ALA A C 1
ATOM 2337 O O . ALA A 1 303 ? 7.834 -0.115 -11.842 1.00 96.88 303 ALA A O 1
ATOM 2338 N N . LYS A 1 304 ? 7.522 -2.240 -11.151 1.00 97.56 304 LYS A N 1
ATOM 2339 C CA . LYS A 1 304 ? 6.158 -2.103 -10.632 1.00 97.56 304 LYS A CA 1
ATOM 2340 C C . LYS A 1 304 ? 6.064 -0.984 -9.605 1.00 97.56 304 LYS A C 1
ATOM 2342 O O . LYS A 1 304 ? 5.273 -0.065 -9.785 1.00 97.56 304 LYS A O 1
ATOM 2347 N N . TYR A 1 305 ? 6.917 -0.975 -8.578 1.00 98.19 305 TYR A N 1
ATOM 2348 C CA . TYR A 1 305 ? 6.892 0.084 -7.559 1.00 98.19 305 TYR A CA 1
ATOM 2349 C C . TYR A 1 305 ? 7.180 1.480 -8.125 1.00 98.19 305 TYR A C 1
ATOM 2351 O O . TYR A 1 305 ? 6.629 2.472 -7.644 1.00 98.19 305 TYR A O 1
ATOM 2359 N N . ARG A 1 306 ? 8.046 1.584 -9.140 1.00 98.44 306 ARG A N 1
ATOM 2360 C CA . ARG A 1 306 ? 8.333 2.858 -9.823 1.00 98.44 306 ARG A CA 1
ATOM 2361 C C . ARG A 1 306 ? 7.161 3.304 -10.696 1.00 98.44 306 ARG A C 1
ATOM 2363 O O . ARG A 1 306 ? 6.803 4.480 -10.659 1.00 98.44 306 ARG A O 1
ATOM 2370 N N . ALA A 1 307 ? 6.559 2.373 -11.433 1.00 97.62 307 ALA A N 1
ATOM 2371 C CA . ALA A 1 307 ? 5.389 2.611 -12.269 1.00 97.62 307 ALA A CA 1
ATOM 2372 C C . ALA A 1 307 ? 4.181 3.037 -11.429 1.00 97.62 307 ALA A C 1
ATOM 2374 O O . ALA A 1 307 ? 3.568 4.048 -11.747 1.00 97.62 307 ALA A O 1
ATOM 2375 N N . LEU A 1 308 ? 3.915 2.346 -10.316 1.00 98.19 308 LEU A N 1
ATOM 2376 C CA . LEU A 1 308 ? 2.871 2.679 -9.346 1.00 98.19 308 LEU A CA 1
ATOM 2377 C C . LEU A 1 308 ? 2.919 4.158 -8.948 1.00 98.19 308 LEU A C 1
ATOM 2379 O O . LEU A 1 308 ? 1.941 4.877 -9.124 1.00 98.19 308 LEU A O 1
ATOM 2383 N N . ARG A 1 309 ? 4.072 4.644 -8.470 1.00 98.62 309 ARG A N 1
ATOM 2384 C CA . ARG A 1 309 ? 4.214 6.050 -8.051 1.00 98.62 309 ARG A CA 1
ATOM 2385 C C . ARG A 1 309 ? 3.931 7.030 -9.185 1.00 98.62 309 ARG A C 1
ATOM 2387 O O . ARG A 1 309 ? 3.167 7.969 -8.988 1.00 98.62 309 ARG A O 1
ATOM 2394 N N . ARG A 1 310 ? 4.512 6.780 -10.362 1.00 98.50 310 ARG A N 1
ATOM 2395 C CA . ARG A 1 310 ? 4.356 7.652 -11.529 1.00 98.50 310 ARG A CA 1
ATOM 2396 C C . ARG A 1 310 ? 2.917 7.716 -12.020 1.00 98.50 310 ARG A C 1
ATOM 2398 O O . ARG A 1 310 ? 2.398 8.804 -12.248 1.00 98.50 310 ARG A O 1
ATOM 2405 N N . LEU A 1 311 ? 2.302 6.549 -12.194 1.00 98.12 311 LEU A N 1
ATOM 2406 C CA . LEU A 1 311 ? 0.935 6.427 -12.683 1.00 98.12 311 LEU A CA 1
ATOM 2407 C C . LEU A 1 311 ? -0.042 7.065 -11.699 1.00 98.12 311 LEU A C 1
ATOM 2409 O O . LEU A 1 311 ? -0.886 7.844 -12.125 1.00 98.12 311 LEU A O 1
ATOM 2413 N N . TRP A 1 312 ? 0.108 6.800 -10.396 1.00 98.31 312 TRP A N 1
ATOM 2414 C CA . TRP A 1 312 ? -0.747 7.402 -9.375 1.00 98.31 312 TRP A CA 1
ATOM 2415 C C . TRP A 1 312 ? -0.645 8.925 -9.385 1.00 98.31 312 TRP A C 1
ATOM 2417 O O . TRP A 1 312 ? -1.660 9.601 -9.504 1.00 98.31 312 TRP A O 1
ATOM 2427 N N . ALA A 1 313 ? 0.572 9.475 -9.337 1.00 98.31 313 ALA A N 1
ATOM 2428 C CA . ALA A 1 313 ? 0.776 10.920 -9.295 1.00 98.31 313 ALA A CA 1
ATOM 2429 C C . ALA A 1 313 ? 0.115 11.632 -10.482 1.00 98.31 313 ALA A C 1
ATOM 2431 O O . ALA A 1 313 ? -0.602 12.614 -10.291 1.00 98.31 313 ALA A O 1
ATOM 2432 N N . ARG A 1 314 ? 0.309 11.101 -11.696 1.00 98.06 314 ARG A N 1
ATOM 2433 C CA . ARG A 1 314 ? -0.323 11.626 -12.912 1.00 98.06 314 ARG A CA 1
ATOM 2434 C C . ARG A 1 314 ? -1.836 11.507 -12.866 1.00 98.06 314 ARG A C 1
ATOM 2436 O O . ARG A 1 314 ? -2.516 12.493 -13.102 1.00 98.06 314 ARG A O 1
ATOM 2443 N N . LEU A 1 315 ? -2.359 10.350 -12.472 1.00 97.88 315 LEU A N 1
ATOM 2444 C CA . LEU A 1 315 ? -3.796 10.114 -12.364 1.00 97.88 315 LEU A CA 1
ATOM 2445 C C . LEU A 1 315 ? -4.471 11.096 -11.397 1.00 97.88 315 LEU A C 1
ATOM 2447 O O . LEU A 1 315 ? -5.526 11.638 -11.716 1.00 97.88 315 LEU A O 1
ATOM 2451 N N . MET A 1 316 ? -3.847 11.387 -10.253 1.00 98.12 316 MET A N 1
ATOM 2452 C CA . MET A 1 316 ? -4.376 12.355 -9.287 1.00 98.12 316 MET A CA 1
ATOM 2453 C C . MET A 1 316 ? -4.452 13.777 -9.856 1.00 98.12 316 MET A C 1
ATOM 2455 O O . MET A 1 316 ? -5.425 14.488 -9.604 1.00 98.12 316 MET A O 1
ATOM 2459 N N . VAL A 1 317 ? -3.460 14.191 -10.648 1.00 98.12 317 VAL A N 1
ATOM 2460 C CA . VAL A 1 317 ? -3.446 15.517 -11.286 1.00 98.12 317 VAL A CA 1
ATOM 2461 C C . VAL A 1 317 ? -4.395 15.563 -12.484 1.00 98.12 317 VAL A C 1
ATOM 2463 O O . VAL A 1 317 ? -5.274 16.414 -12.541 1.00 98.12 317 VAL A O 1
ATOM 2466 N N . GLU A 1 318 ? -4.245 14.639 -13.428 1.00 97.81 318 GLU A N 1
ATOM 2467 C CA . GLU A 1 318 ? -4.919 14.666 -14.728 1.00 97.81 318 GLU A CA 1
ATOM 2468 C C . GLU A 1 318 ? -6.417 14.351 -14.620 1.00 97.81 318 GLU A C 1
ATOM 2470 O O . GLU A 1 318 ? -7.223 14.981 -15.301 1.00 97.81 318 GLU A O 1
ATOM 2475 N N . ARG A 1 319 ? -6.814 13.404 -13.754 1.00 97.44 319 ARG A N 1
ATOM 2476 C CA . ARG A 1 319 ? -8.225 13.001 -13.603 1.00 97.44 319 ARG A CA 1
ATOM 2477 C C . ARG A 1 319 ? -8.972 13.821 -12.557 1.00 97.44 319 ARG A C 1
ATOM 2479 O O . ARG A 1 319 ? -10.139 14.143 -12.767 1.00 97.44 319 ARG A O 1
ATOM 2486 N N . TYR A 1 320 ? -8.332 14.126 -11.428 1.00 97.56 320 TYR A N 1
ATOM 2487 C CA . TYR A 1 320 ? -9.002 14.765 -10.288 1.00 97.56 320 TYR A CA 1
ATOM 2488 C C . TYR A 1 320 ? -8.605 16.219 -10.053 1.00 97.56 320 TYR A C 1
ATOM 2490 O O . TYR A 1 320 ? -9.240 16.875 -9.230 1.00 97.56 320 TYR A O 1
ATOM 2498 N N . GLY A 1 321 ? -7.591 16.739 -10.750 1.00 97.56 321 GLY A N 1
ATOM 2499 C CA . GLY A 1 321 ? -7.121 18.108 -10.545 1.00 97.56 321 GLY A CA 1
ATOM 2500 C C . GLY A 1 321 ? -6.521 18.340 -9.156 1.00 97.5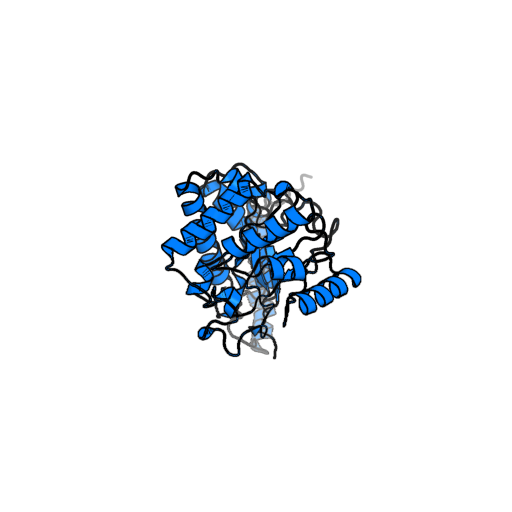6 321 GLY A C 1
ATOM 2501 O O . GLY A 1 321 ? -6.573 19.463 -8.659 1.00 97.56 321 GLY A O 1
ATOM 2502 N N . ILE A 1 322 ? -5.985 17.300 -8.502 1.00 97.12 322 ILE A N 1
ATOM 2503 C CA . ILE A 1 322 ? -5.371 17.437 -7.175 1.00 97.12 322 ILE A CA 1
ATOM 2504 C C . ILE A 1 322 ? -4.141 18.333 -7.268 1.00 97.12 322 ILE A C 1
ATOM 2506 O O . ILE A 1 322 ? -3.192 18.034 -7.995 1.00 97.12 322 ILE A O 1
ATOM 2510 N N . THR A 1 323 ? -4.113 19.384 -6.455 1.00 96.44 323 THR A N 1
ATOM 2511 C CA . THR A 1 323 ? -2.996 20.331 -6.371 1.00 96.44 323 THR A CA 1
ATOM 2512 C C . THR A 1 323 ? -2.083 20.041 -5.187 1.00 96.44 323 THR A C 1
ATOM 2514 O O . THR A 1 323 ? -0.909 20.402 -5.224 1.00 96.44 323 THR A O 1
ATOM 2517 N N . ASN A 1 324 ? -2.579 19.350 -4.156 1.00 96.50 324 ASN A N 1
ATOM 2518 C CA . ASN A 1 324 ? -1.790 18.991 -2.986 1.00 96.50 324 ASN A CA 1
ATOM 2519 C C . ASN A 1 324 ? -0.771 17.873 -3.299 1.00 96.50 324 ASN A C 1
ATOM 2521 O O . ASN A 1 324 ? -1.176 16.728 -3.534 1.00 96.50 324 ASN A O 1
ATOM 2525 N N . PRO A 1 325 ? 0.550 18.129 -3.200 1.00 95.75 325 PRO A N 1
ATOM 2526 C CA . PRO A 1 325 ? 1.568 17.116 -3.478 1.00 95.75 325 PRO A CA 1
ATOM 2527 C C . PRO A 1 325 ? 1.463 15.876 -2.582 1.00 95.75 325 PRO A C 1
ATOM 2529 O O . PRO A 1 325 ? 1.745 14.766 -3.028 1.00 95.75 325 PRO A O 1
ATOM 2532 N N . ASN A 1 326 ? 1.011 16.019 -1.331 1.00 94.62 326 ASN A N 1
ATOM 2533 C CA . ASN A 1 326 ? 0.882 14.886 -0.411 1.00 94.62 326 ASN A CA 1
ATOM 2534 C C . ASN A 1 326 ? -0.193 13.887 -0.855 1.00 94.62 326 ASN A C 1
ATOM 2536 O O . ASN A 1 326 ? -0.034 12.690 -0.608 1.00 94.62 326 ASN A O 1
ATOM 2540 N N . ALA A 1 327 ? -1.248 14.362 -1.519 1.00 96.19 327 ALA A N 1
ATOM 2541 C CA . ALA A 1 327 ? -2.313 13.538 -2.087 1.00 96.19 327 ALA A CA 1
ATOM 2542 C C . ALA A 1 327 ? -1.915 12.881 -3.425 1.00 96.19 327 ALA A C 1
ATOM 2544 O O . ALA A 1 327 ? -2.503 11.881 -3.828 1.00 96.19 327 ALA A O 1
ATOM 2545 N N . GLN A 1 328 ? -0.870 13.387 -4.087 1.00 97.38 328 GLN A N 1
ATOM 2546 C CA . GLN A 1 328 ? -0.310 12.811 -5.317 1.00 97.38 328 GLN A CA 1
ATOM 2547 C C . GLN A 1 328 ? 0.724 11.702 -5.042 1.00 97.38 328 GLN A C 1
ATOM 2549 O O . GLN A 1 328 ? 1.089 10.942 -5.938 1.00 97.38 328 GLN A O 1
ATOM 2554 N N . MET A 1 329 ? 1.238 11.604 -3.814 1.00 97.25 329 MET A N 1
ATOM 2555 C CA . MET A 1 329 ? 2.271 10.632 -3.448 1.00 97.25 329 MET A CA 1
ATOM 2556 C C . MET A 1 329 ? 1.685 9.249 -3.149 1.00 97.25 329 MET A C 1
ATOM 2558 O O . MET A 1 329 ? 0.850 9.092 -2.261 1.00 97.25 329 MET A O 1
ATOM 2562 N N . LEU A 1 330 ? 2.229 8.214 -3.792 1.00 97.50 330 LEU A N 1
ATOM 2563 C CA . LEU A 1 330 ? 1.959 6.819 -3.437 1.00 97.50 330 LEU A CA 1
ATOM 2564 C C . LEU A 1 330 ? 2.950 6.346 -2.361 1.00 97.50 330 LEU A C 1
ATOM 256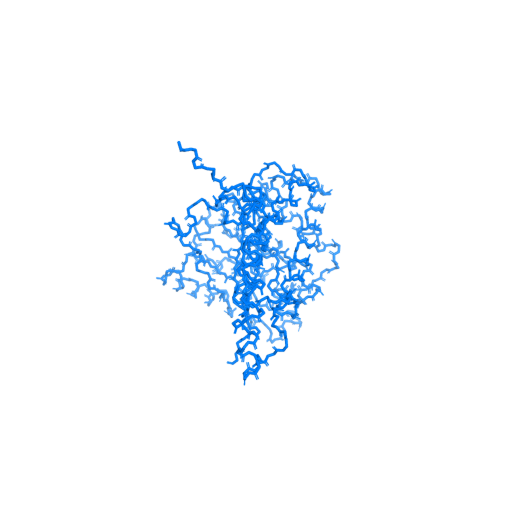6 O O . LEU A 1 330 ? 4.130 6.105 -2.634 1.00 97.50 330 LEU A O 1
ATOM 2570 N N . ARG A 1 331 ? 2.463 6.227 -1.121 1.00 95.50 331 ARG A N 1
ATOM 2571 C CA . ARG A 1 331 ? 3.194 5.682 0.037 1.00 95.50 331 ARG A CA 1
ATOM 2572 C C . ARG A 1 331 ? 2.725 4.258 0.299 1.00 95.50 331 ARG A C 1
ATOM 2574 O O . ARG A 1 331 ? 1.558 4.050 0.614 1.00 95.50 331 ARG A O 1
ATOM 2581 N N . THR A 1 332 ? 3.628 3.291 0.184 1.00 95.56 332 THR A N 1
ATOM 2582 C CA . THR A 1 332 ? 3.262 1.873 0.226 1.00 95.56 332 THR A CA 1
ATOM 2583 C C . THR A 1 332 ? 3.981 1.119 1.334 1.00 95.56 332 THR A C 1
ATOM 2585 O O . THR A 1 332 ? 5.181 1.296 1.542 1.00 95.56 332 THR A O 1
ATOM 2588 N N . HIS A 1 333 ? 3.242 0.242 2.004 1.00 94.44 333 HIS A N 1
ATOM 2589 C CA . HIS A 1 333 ? 3.776 -0.955 2.630 1.00 94.44 333 HIS A CA 1
ATOM 2590 C C . HIS A 1 333 ? 4.077 -1.998 1.544 1.00 94.44 333 HIS A C 1
ATOM 2592 O O . HIS A 1 333 ? 3.490 -1.979 0.457 1.00 94.44 333 HIS A O 1
ATOM 2598 N N . THR A 1 334 ? 5.008 -2.897 1.828 1.00 94.12 334 THR A N 1
ATOM 2599 C CA . THR A 1 334 ? 5.285 -4.052 0.981 1.00 94.12 334 THR A CA 1
ATOM 2600 C C . THR A 1 334 ? 5.405 -5.292 1.843 1.00 94.12 334 THR A C 1
ATOM 2602 O O . THR A 1 334 ? 5.972 -5.228 2.935 1.00 94.12 334 THR A O 1
ATOM 2605 N N . GLN A 1 335 ? 4.893 -6.401 1.328 1.00 94.56 335 GLN A N 1
ATOM 2606 C CA . GLN A 1 335 ? 5.027 -7.715 1.929 1.00 94.56 335 GLN A CA 1
ATOM 2607 C C . GLN A 1 335 ? 5.503 -8.693 0.856 1.00 94.56 335 GLN A C 1
ATOM 2609 O O . GLN A 1 335 ? 5.032 -8.659 -0.282 1.00 94.56 335 GLN A O 1
ATOM 2614 N N . THR A 1 336 ? 6.478 -9.534 1.197 1.00 95.06 336 THR A N 1
ATOM 2615 C CA . THR A 1 336 ? 6.964 -10.598 0.308 1.00 95.06 336 THR A CA 1
ATOM 2616 C C . THR A 1 336 ? 5.845 -11.597 0.039 1.00 95.06 336 THR A C 1
ATOM 2618 O O . THR A 1 336 ? 5.071 -11.878 0.952 1.00 95.06 336 THR A O 1
ATOM 2621 N N . GLY A 1 337 ? 5.758 -12.125 -1.184 1.00 92.06 337 GLY A N 1
ATOM 2622 C CA . GLY A 1 337 ? 4.700 -13.073 -1.544 1.00 92.06 337 GLY A CA 1
ATOM 2623 C C . GLY A 1 337 ? 4.710 -14.312 -0.652 1.00 92.06 337 GLY A C 1
ATOM 2624 O O . GLY A 1 337 ? 5.720 -15.006 -0.572 1.00 92.06 337 GLY A O 1
ATOM 2625 N N . GLY A 1 338 ? 3.600 -14.578 0.038 1.00 93.12 338 GLY A N 1
ATOM 2626 C CA . GLY A 1 338 ? 3.443 -15.783 0.852 1.00 93.12 338 GLY A CA 1
ATOM 2627 C C . GLY A 1 338 ? 3.311 -17.025 -0.026 1.00 93.12 338 GLY A C 1
ATOM 2628 O O . GLY A 1 338 ? 3.924 -18.051 0.254 1.00 93.12 338 GLY A O 1
ATOM 2629 N N . SER A 1 339 ? 2.602 -16.884 -1.147 1.00 92.81 339 SER A N 1
ATOM 2630 C CA . SER A 1 339 ? 2.411 -17.900 -2.189 1.00 92.81 339 SER A CA 1
ATOM 2631 C C . SER A 1 339 ? 3.704 -18.447 -2.814 1.00 92.81 339 SER A C 1
ATOM 2633 O O . SER A 1 339 ? 3.664 -19.468 -3.499 1.00 92.81 339 SER A O 1
ATOM 2635 N N . THR A 1 340 ? 4.855 -17.801 -2.594 1.00 91.75 340 THR A N 1
ATOM 2636 C CA . THR A 1 340 ? 6.148 -18.231 -3.146 1.00 91.75 340 THR A CA 1
ATOM 2637 C C . THR A 1 340 ? 6.998 -19.063 -2.183 1.00 91.75 340 THR A C 1
ATOM 2639 O O . THR A 1 340 ? 8.055 -19.551 -2.588 1.00 91.75 340 THR A O 1
ATOM 2642 N N . LEU A 1 341 ? 6.565 -19.219 -0.929 1.00 93.81 341 LEU A N 1
ATOM 2643 C CA . LEU A 1 341 ? 7.260 -19.994 0.099 1.00 93.81 341 LEU A CA 1
ATOM 2644 C C . LEU A 1 341 ? 6.890 -21.485 -0.015 1.00 93.81 341 LEU A C 1
ATOM 2646 O O . LEU A 1 341 ? 5.729 -21.812 -0.252 1.00 93.81 341 LEU A O 1
ATOM 2650 N N . THR A 1 342 ? 7.868 -22.382 0.161 1.00 88.31 342 THR A N 1
ATOM 2651 C CA . THR A 1 342 ? 7.705 -23.849 0.052 1.00 88.31 342 THR A CA 1
ATOM 2652 C C . THR A 1 342 ? 8.236 -24.585 1.262 1.00 88.31 342 THR A C 1
ATOM 2654 O O . THR A 1 342 ? 9.334 -24.182 1.717 1.00 88.31 342 THR A O 1
#

Mean predicted aligned error: 4.64 Å

Sequence (342 aa):
MTTTEPRPGNELEAIAAAHQQWEDTAVAKVLARFPERKAQFESSSAPQKRVYTPEDTASVSYLEDIGFPGQFPFTRGVQPTMYRGRLWTMRQYAGFGTAKETNERFKHLLANGQTGLSAAFDLPTQTGYDSDHIMSAGEVGQVGVAIDSLADMETLFDGIPLDEVSTSMTINAPAAILVAMYMVAAEKQGHSHSVVMGTAQNDVLKEYVARGTYIFPPAESVRLAANLINYCAEHAPKFNSISVSGYHIREAGSTAAQEIGFAFSNALAYLDECKRQGGDLNESAQRVSWIFNTHNHFFEEIAKYRALRRLWARLMVERYGITNPNAQMLRTHTQTGGSTLT

Solvent-accessible surface area (backbone atoms only — not comparable to full-atom values): 18067 Å² total; per-residue (Å²): 134,82,81,75,72,74,56,72,69,60,54,47,53,50,50,52,51,51,51,50,50,40,48,73,43,64,46,45,62,44,42,78,76,53,67,70,98,54,99,70,50,66,59,81,74,46,79,52,72,97,72,85,57,73,69,82,48,67,89,59,48,58,70,72,65,36,44,49,37,46,34,76,33,21,29,65,30,74,43,69,58,47,64,82,73,51,67,80,84,60,61,63,83,43,41,39,36,47,25,58,59,30,22,55,50,49,54,51,42,44,76,70,71,38,76,33,49,26,45,32,45,4,58,24,36,37,52,68,39,44,73,84,38,83,88,14,69,92,33,63,18,67,68,0,22,42,53,75,48,55,68,33,49,39,44,36,43,60,99,52,61,43,66,76,43,33,37,35,36,69,34,32,54,44,26,64,60,54,48,50,36,53,45,52,40,29,42,76,74,72,42,59,49,57,54,28,31,33,30,33,24,30,44,48,69,49,17,80,77,47,68,66,48,60,71,67,59,70,70,64,42,46,51,52,39,19,50,39,26,41,48,23,42,75,53,16,69,50,28,20,43,27,27,40,48,20,28,52,40,36,67,65,67,46,37,68,62,50,21,51,55,52,30,49,50,48,51,50,55,35,52,55,47,25,44,74,74,69,39,57,60,58,46,40,36,42,36,47,31,29,31,38,53,42,58,90,55,61,69,58,45,56,49,46,59,26,48,50,18,29,52,47,21,46,47,33,37,77,76,68,63,46,79,41,66,61,34,31,45,70,51,67,51,76,45,69,46,70,81,76,67,131

Radius of gyration: 24.01 Å; Cα contacts (8 Å, |Δi|>4): 600; chains: 1; bounding box: 62×47×65 Å

pLDDT: mean 94.63, std 8.32, range [38.88, 98.75]

Nearest PDB structures (foldseek):
  4r3u-assembly2_B-3  TM=9.740E-01  e=2.078E-37  Aquincola tertiaricarbonis
  4r3u-assembly1_A-2  TM=9.738E-01  e=2.053E-36  Aquincola tertiaricarbonis
  2xiq-assembly1_A  TM=9.593E-01  e=6.064E-31  Homo sapiens
  8gju-assembly1_K  TM=9.399E-01  e=2.018E-30  Homo sapiens
  8gju-assembly2_H  TM=9.477E-01  e=5.342E-30  Homo sapiens